Protein AF-A0A9D0ZIH5-F1 (afdb_monomer)

Nearest PDB structures (foldseek):
  5kue-assembly1_A  TM=5.242E-01  e=1.583E+00  Homo sapiens
  4xtb-assembly1_A  TM=5.242E-01  e=2.768E+00  Homo sapiens
  8rt5-assembly1_B  TM=3.835E-01  e=2.927E+00  Escherichia coli
  5xax-assembly1_B  TM=2.438E-01  e=2.093E+00  Mus musculus
  6xd4-assembly1_A  TM=1.448E-01  e=5.414E+00  Elizabethkingia anophelis

Sequence (238 aa):
MVKHKTQGKAVIALMLAIVMMLGACITAFATITDEEPAAIPGYITDSTEKALWMDACPVSGTSEIDAVKWFPDSDGVYYMLLPASADLSGITVYHTFQDARIGQTPIISGNAYDIFEDGGDYTLDADGESYRLKVLQSSKIGSMFITTESGTMDNIHADKENKEAGSLLLIDTDGTVSYDGEMDHIKGRGNTTWNLAKKPYNIKLSKKAELMGMAKSKKMDPSCQRAGAFYAQKPLDL

Secondary structure (DSSP, 8-state):
--PPP---SHHHHHHHHHHTTS-----------SPPPPPPPHHHHT--S--EEEE--SSTTS-S--EEEPEE-TTSEEEEEE-TT--GGGEEEEE--SSEEETTEE--TTEEESTTTT-EEEEEEETTEEEEEEEEE-SS--EEEEEETTSSSHHHHH-TT-EEEEEEEEE-TTS-EEEEEEEEEEEE--SGGGGSSS--EEEEEEEEEEETTEEEEEEE-TT--TT----SS-----

Solvent-accessible surface area (backbone atoms only — not comparable to full-atom values): 14077 Å² total; per-residue (Å²): 143,84,83,88,80,86,90,70,70,69,68,60,59,56,59,58,56,62,68,65,71,74,75,80,70,88,67,86,69,82,70,69,64,95,65,80,61,47,84,74,51,65,76,59,75,70,45,89,63,80,48,49,31,33,48,38,55,75,59,91,88,62,57,89,82,39,57,45,62,54,38,80,46,97,88,63,39,30,35,36,80,33,33,46,40,34,55,35,67,54,29,34,31,38,57,58,58,92,44,37,24,48,86,90,45,75,59,54,63,22,36,45,37,44,93,43,50,84,49,44,82,47,52,41,40,37,77,91,43,78,43,42,32,35,40,43,67,38,84,68,23,32,35,48,49,76,47,42,76,82,74,60,59,63,68,39,68,75,36,46,84,34,71,44,39,32,36,38,40,31,32,38,49,86,47,48,74,53,40,70,44,58,25,64,26,43,25,35,36,74,73,80,52,42,79,40,97,69,63,44,50,38,40,31,42,66,56,72,35,49,54,92,92,40,79,71,39,38,68,47,58,80,90,75,55,95,82,54,59,74,55,72,89,62,82,76,91,126

Organism: NCBI:txid2840914

pLDDT: mean 75.61, std 21.33, range [26.66, 98.38]

Radius of gyration: 24.8 Å; Cα contacts (8 Å, |Δi|>4): 454; chains: 1; bounding box: 53×33×104 Å

Structure (mmCIF, N/CA/C/O backbone):
data_AF-A0A9D0ZIH5-F1
#
_entry.id   AF-A0A9D0ZIH5-F1
#
loop_
_atom_site.group_PDB
_atom_site.id
_atom_site.type_symbol
_atom_site.label_atom_id
_atom_site.label_alt_id
_atom_site.label_comp_id
_atom_site.label_asym_id
_atom_site.label_entity_id
_atom_site.label_seq_id
_atom_site.pdbx_PDB_ins_code
_atom_site.Cartn_x
_atom_site.Cartn_y
_atom_site.Cartn_z
_atom_site.occupancy
_atom_site.B_iso_or_equiv
_atom_site.auth_seq_id
_atom_site.auth_comp_id
_atom_site.auth_asym_id
_atom_site.auth_atom_id
_atom_site.pdbx_PDB_model_num
ATOM 1 N N . MET A 1 1 ? -29.502 3.376 78.052 1.00 42.50 1 MET A N 1
ATOM 2 C CA . MET A 1 1 ? -28.469 2.748 77.196 1.00 42.50 1 MET A CA 1
ATOM 3 C C . MET A 1 1 ? -28.886 1.323 76.840 1.00 42.50 1 MET A C 1
ATOM 5 O O . MET A 1 1 ? -28.662 0.442 77.651 1.00 42.50 1 MET A O 1
ATOM 9 N N . VAL A 1 2 ? -29.473 1.092 75.659 1.00 33.19 2 VAL A N 1
ATOM 10 C CA . VAL A 1 2 ? -29.443 -0.196 74.929 1.00 33.19 2 VAL A CA 1
ATOM 11 C C . VAL A 1 2 ? -29.452 0.133 73.427 1.00 33.19 2 VAL A C 1
ATOM 13 O O . VAL A 1 2 ? -30.002 1.146 73.010 1.00 33.19 2 VAL A O 1
ATOM 16 N N . LYS A 1 3 ? -28.718 -0.684 72.673 1.00 33.81 3 LYS A N 1
ATOM 17 C CA . LYS A 1 3 ? -28.063 -0.467 71.376 1.00 33.81 3 LYS A CA 1
ATOM 18 C C . LYS A 1 3 ? -29.014 -0.439 70.167 1.00 33.81 3 LYS A C 1
ATOM 20 O O . LYS A 1 3 ? -29.861 -1.318 70.039 1.00 33.81 3 LYS A O 1
ATOM 25 N N . HIS A 1 4 ? -28.756 0.456 69.209 1.00 35.91 4 HIS A N 1
ATOM 26 C CA . HIS A 1 4 ? -29.204 0.299 67.819 1.00 35.91 4 HIS A CA 1
ATOM 27 C C . HIS A 1 4 ? -28.339 -0.758 67.112 1.00 35.91 4 HIS A C 1
ATOM 29 O O . HIS A 1 4 ? -27.111 -0.681 67.122 1.00 35.91 4 HIS A O 1
ATOM 35 N N . LYS A 1 5 ? -28.991 -1.770 66.530 1.00 38.09 5 LYS A N 1
ATOM 36 C CA . LYS A 1 5 ? -28.367 -2.882 65.802 1.00 38.09 5 LYS A CA 1
ATOM 37 C C . LYS A 1 5 ? -28.243 -2.525 64.316 1.00 38.09 5 LYS A C 1
ATOM 39 O O . LYS A 1 5 ? -29.209 -2.134 63.673 1.00 38.09 5 LYS A O 1
ATOM 44 N N . THR A 1 6 ? -27.024 -2.674 63.815 1.00 37.12 6 THR A N 1
ATOM 45 C CA . THR A 1 6 ? -26.496 -2.384 62.478 1.00 37.12 6 THR A CA 1
ATOM 46 C C . THR A 1 6 ? -27.317 -2.984 61.322 1.00 37.12 6 THR A C 1
ATOM 48 O O . THR A 1 6 ? -27.311 -4.194 61.107 1.00 37.12 6 THR A O 1
ATOM 51 N N . GLN A 1 7 ? -27.959 -2.115 60.536 1.00 41.97 7 GLN A N 1
ATOM 52 C CA . GLN A 1 7 ? -28.570 -2.367 59.221 1.00 41.97 7 GLN A CA 1
ATOM 53 C C . GLN A 1 7 ? -27.537 -2.052 58.119 1.00 41.97 7 GLN A C 1
ATOM 55 O O . GLN A 1 7 ? -27.537 -0.962 57.563 1.00 41.97 7 GLN A O 1
ATOM 60 N N . GLY A 1 8 ? -26.587 -2.958 57.855 1.00 41.34 8 GLY A N 1
ATOM 61 C CA . GLY A 1 8 ? -25.514 -2.694 56.872 1.00 41.34 8 GLY A CA 1
ATOM 62 C C . GLY A 1 8 ? -25.037 -3.887 56.043 1.00 41.34 8 GLY A C 1
ATOM 63 O O . GLY A 1 8 ? -24.274 -3.706 55.105 1.00 41.34 8 GLY A O 1
ATOM 64 N N . LYS A 1 9 ? -25.476 -5.115 56.351 1.00 39.50 9 LYS A N 1
ATOM 65 C CA . LYS A 1 9 ? -24.967 -6.326 55.676 1.00 39.50 9 LYS A CA 1
ATOM 66 C C . LYS A 1 9 ? -25.868 -6.849 54.550 1.00 39.50 9 LYS A C 1
ATOM 68 O O . LYS A 1 9 ? -25.372 -7.520 53.657 1.00 39.50 9 LYS A O 1
ATOM 73 N N . ALA A 1 10 ? -27.162 -6.519 54.555 1.00 39.53 10 ALA A N 1
ATOM 74 C CA . ALA A 1 10 ? -28.118 -7.045 53.573 1.00 39.53 10 ALA A CA 1
ATOM 75 C C . ALA A 1 10 ? -28.096 -6.293 52.226 1.00 39.53 10 ALA A C 1
ATOM 77 O O . ALA A 1 10 ? -28.304 -6.899 51.182 1.00 39.53 10 ALA A O 1
ATOM 78 N N . VAL A 1 11 ? -27.785 -4.991 52.232 1.00 41.22 11 VAL A N 1
ATOM 79 C CA . VAL A 1 11 ? -27.773 -4.151 51.016 1.00 41.22 11 VAL A CA 1
ATOM 80 C C . VAL A 1 11 ? -26.575 -4.470 50.111 1.00 41.22 11 VAL A C 1
ATOM 82 O O . VAL A 1 11 ? -26.692 -4.457 48.890 1.00 41.22 11 VAL A O 1
ATOM 85 N N . ILE A 1 12 ? -25.436 -4.839 50.704 1.00 44.34 12 ILE A N 1
ATOM 86 C CA . ILE A 1 12 ? -24.204 -5.166 49.970 1.00 44.34 12 ILE A CA 1
ATOM 87 C C . ILE A 1 12 ? -24.337 -6.512 49.234 1.00 44.34 12 ILE A C 1
ATOM 89 O O . ILE A 1 12 ? -23.855 -6.651 48.114 1.00 44.34 12 ILE A O 1
ATOM 93 N N . ALA A 1 13 ? -25.053 -7.482 49.815 1.00 39.75 13 ALA A N 1
ATOM 94 C CA . ALA A 1 13 ? -25.273 -8.785 49.185 1.00 39.75 13 ALA A CA 1
ATOM 95 C C . ALA A 1 13 ? -26.207 -8.713 47.959 1.00 39.75 13 ALA A C 1
ATOM 97 O O . ALA A 1 13 ? -26.032 -9.478 47.015 1.00 39.75 13 ALA A O 1
ATOM 98 N N . LEU A 1 14 ? -27.165 -7.777 47.943 1.00 41.25 14 LEU A N 1
ATOM 99 C CA . LEU A 1 14 ? -28.098 -7.613 46.822 1.00 41.25 14 LEU A CA 1
ATOM 100 C C . LEU A 1 14 ? -27.456 -6.878 45.629 1.00 41.25 14 LEU A C 1
ATOM 102 O O . LEU A 1 14 ? -27.727 -7.221 44.482 1.00 41.25 14 LEU A O 1
ATOM 106 N N . MET A 1 15 ? -26.546 -5.932 45.893 1.00 44.97 15 MET A N 1
ATOM 107 C CA . MET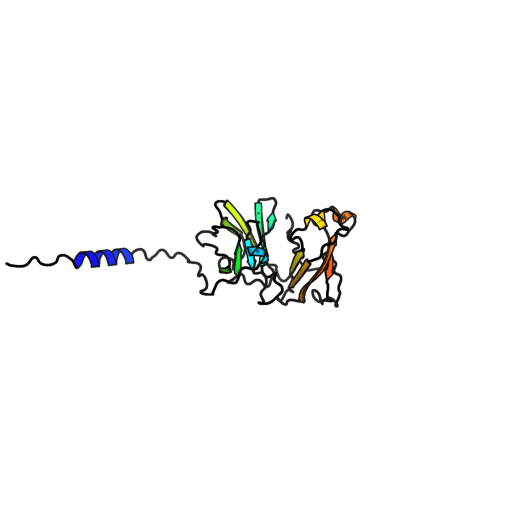 A 1 15 ? -25.755 -5.255 44.853 1.00 44.97 15 MET A CA 1
ATOM 108 C C . MET A 1 15 ? -24.788 -6.213 44.140 1.00 44.97 15 MET A C 1
ATOM 110 O O . MET A 1 15 ? -24.582 -6.083 42.937 1.00 44.97 15 MET A O 1
ATOM 114 N N . LEU A 1 16 ? -24.242 -7.215 44.844 1.00 40.56 16 LEU A N 1
ATOM 115 C CA . LEU A 1 16 ? -23.329 -8.191 44.236 1.00 40.56 16 LEU A CA 1
ATOM 116 C C . LEU A 1 16 ? -24.035 -9.160 43.269 1.00 40.56 16 LEU A C 1
ATOM 118 O O . LEU A 1 16 ? -23.416 -9.634 42.322 1.00 40.56 16 LEU A O 1
ATOM 122 N N . ALA A 1 17 ? -25.324 -9.445 43.479 1.00 41.72 17 ALA A N 1
ATOM 123 C CA . ALA A 1 17 ? -26.081 -10.381 42.644 1.00 41.72 17 ALA A CA 1
ATOM 124 C C . ALA A 1 17 ? -26.547 -9.768 41.309 1.00 41.72 17 ALA A C 1
ATOM 126 O O . ALA A 1 17 ? -26.655 -10.479 40.314 1.00 41.72 17 ALA A O 1
ATOM 127 N N . ILE A 1 18 ? -26.777 -8.450 41.262 1.00 44.59 18 ILE A N 1
ATOM 128 C CA . ILE A 1 18 ? -27.219 -7.753 40.040 1.00 44.59 18 ILE A CA 1
ATOM 129 C C . ILE A 1 18 ? -26.057 -7.577 39.047 1.00 44.59 18 ILE A C 1
ATOM 131 O O . ILE A 1 18 ? -26.269 -7.635 37.839 1.00 44.59 18 ILE A O 1
ATOM 135 N N . VAL A 1 19 ? -24.815 -7.473 39.534 1.00 44.09 19 VAL A N 1
ATOM 136 C CA . VAL A 1 19 ? -23.617 -7.391 38.677 1.00 44.09 19 VAL A CA 1
ATOM 137 C C . VAL A 1 19 ? -23.310 -8.728 37.981 1.00 44.09 19 VAL A C 1
ATOM 139 O O . VAL A 1 19 ? -22.746 -8.732 36.893 1.00 44.09 19 VAL A O 1
ATOM 142 N N . MET A 1 20 ? -23.743 -9.866 38.537 1.00 42.25 20 MET A N 1
ATOM 143 C CA . MET A 1 20 ? -23.466 -11.188 37.952 1.00 42.25 20 MET A CA 1
ATOM 144 C C . MET A 1 20 ? -24.457 -11.630 36.858 1.00 42.25 20 MET A C 1
ATOM 146 O O . MET A 1 20 ? -24.181 -12.603 36.164 1.00 42.25 20 MET A O 1
ATOM 150 N N . MET A 1 21 ? -25.587 -10.936 36.657 1.00 43.06 21 MET A N 1
ATOM 151 C CA . MET A 1 21 ? -26.581 -11.303 35.625 1.00 43.06 21 MET A CA 1
ATOM 152 C C . MET A 1 21 ? -26.432 -10.562 34.286 1.00 43.06 21 MET A C 1
ATOM 154 O O . MET A 1 21 ? -27.123 -10.910 33.333 1.00 43.06 21 MET A O 1
ATOM 158 N N . LEU A 1 22 ? -25.505 -9.605 34.163 1.00 43.88 22 LEU A N 1
ATOM 159 C CA . LEU A 1 22 ? -25.171 -8.956 32.881 1.00 43.88 22 LEU A CA 1
ATOM 160 C C . LEU A 1 22 ? -24.021 -9.649 32.116 1.00 43.88 22 LEU A C 1
ATOM 162 O O . LEU A 1 22 ? -23.487 -9.093 31.165 1.00 43.88 22 LEU A O 1
ATOM 166 N N . GLY A 1 23 ? -23.640 -10.866 32.515 1.00 40.84 23 GLY A N 1
ATOM 167 C CA . GLY A 1 23 ? -22.491 -11.605 31.9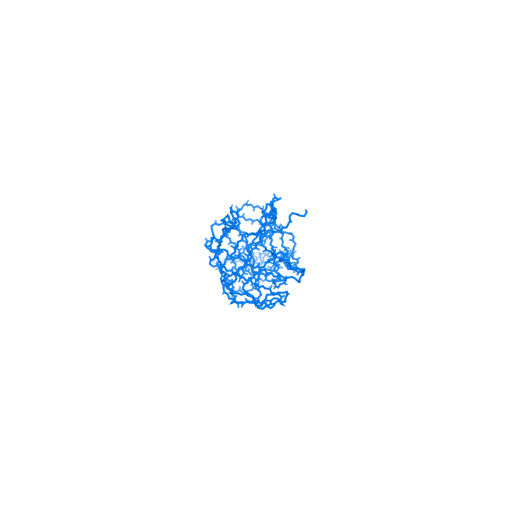75 1.00 40.84 23 GLY A CA 1
ATOM 168 C C . GLY A 1 23 ? -22.791 -12.624 30.869 1.00 40.84 23 GLY A C 1
ATOM 169 O O . GLY A 1 23 ? -22.017 -13.558 30.703 1.00 40.84 23 GLY A O 1
ATOM 170 N N . ALA A 1 24 ? -23.902 -12.504 30.136 1.00 39.94 24 ALA A N 1
ATOM 171 C CA . ALA A 1 24 ? -24.230 -13.426 29.038 1.00 39.94 24 ALA A CA 1
ATOM 172 C C . ALA A 1 24 ? -24.675 -12.688 27.766 1.00 39.94 24 ALA A C 1
ATOM 174 O O . ALA A 1 24 ? -25.682 -13.010 27.145 1.00 39.94 24 ALA A O 1
ATOM 175 N N . CYS A 1 25 ? -23.904 -11.680 27.379 1.00 36.84 25 CYS A N 1
ATOM 176 C CA . CYS A 1 25 ? -23.785 -11.264 25.992 1.00 36.84 25 CYS A CA 1
ATOM 177 C C . CYS A 1 25 ? -22.402 -11.748 25.564 1.00 36.84 25 CYS A C 1
ATOM 179 O O . CYS A 1 25 ? -21.401 -11.173 25.982 1.00 36.84 25 CYS A O 1
ATOM 181 N N . ILE A 1 26 ? -22.336 -12.852 24.817 1.00 43.50 26 ILE A N 1
ATOM 182 C CA . ILE A 1 26 ? -21.092 -13.289 24.176 1.00 43.50 26 ILE A CA 1
ATOM 183 C C . ILE A 1 26 ? -20.825 -12.274 23.062 1.00 43.50 26 ILE A C 1
ATOM 185 O O . ILE A 1 26 ? -21.232 -12.454 21.920 1.00 43.50 26 ILE A O 1
ATOM 189 N N . THR A 1 27 ? -20.223 -11.147 23.423 1.00 37.38 27 THR A N 1
ATOM 190 C CA . THR A 1 27 ? -19.498 -10.305 22.482 1.00 37.38 27 THR A CA 1
ATOM 191 C C . THR A 1 27 ? -18.237 -11.073 22.138 1.00 37.38 27 THR A C 1
ATOM 193 O O . THR A 1 27 ? -17.432 -11.373 23.021 1.00 37.38 27 THR A O 1
ATOM 196 N N . ALA A 1 28 ? -18.091 -11.441 20.868 1.00 35.75 28 ALA A N 1
ATOM 197 C CA . ALA A 1 28 ? -16.795 -11.806 20.329 1.00 35.75 28 ALA A CA 1
ATOM 198 C C . ALA A 1 28 ? -15.887 -10.583 20.517 1.00 35.75 28 ALA A C 1
ATOM 200 O O . ALA A 1 28 ? -15.989 -9.602 19.786 1.00 35.75 28 ALA A O 1
ATOM 201 N N . PHE A 1 29 ? -15.097 -10.586 21.587 1.00 38.03 29 PHE A N 1
ATOM 202 C CA . PHE A 1 29 ? -14.007 -9.642 21.746 1.00 38.03 29 PHE A CA 1
ATOM 203 C C . PHE A 1 29 ? -12.875 -10.180 20.880 1.00 38.03 29 PHE A C 1
ATOM 205 O O . PHE A 1 29 ? -12.386 -11.275 21.147 1.00 38.03 29 PHE A O 1
ATOM 212 N N . ALA A 1 30 ? -12.503 -9.436 19.837 1.00 40.78 30 ALA A N 1
ATOM 213 C CA . ALA A 1 30 ? -11.221 -9.639 19.180 1.00 40.78 30 ALA A CA 1
ATOM 214 C C . ALA A 1 30 ? -10.139 -9.551 20.263 1.00 40.78 30 ALA A C 1
ATOM 216 O O . ALA A 1 30 ? -10.103 -8.587 21.039 1.00 40.78 30 ALA A O 1
ATOM 217 N N . THR A 1 31 ? -9.333 -10.598 20.395 1.00 39.81 31 THR A N 1
ATOM 218 C CA . THR A 1 31 ? -8.245 -10.626 21.365 1.00 39.81 31 THR A CA 1
ATOM 219 C C . THR A 1 31 ? -7.098 -9.818 20.790 1.00 39.81 31 THR A C 1
ATOM 221 O O . THR A 1 31 ? -6.423 -10.278 19.878 1.00 39.81 31 THR A O 1
ATOM 224 N N . ILE A 1 32 ? -6.869 -8.614 21.321 1.00 51.72 32 ILE A N 1
ATOM 225 C CA . ILE A 1 32 ? -5.571 -7.956 21.152 1.00 51.72 32 ILE A CA 1
ATOM 226 C C . ILE A 1 32 ? -4.561 -8.909 21.792 1.00 51.72 32 ILE A C 1
ATOM 228 O O . ILE A 1 32 ? -4.676 -9.220 22.979 1.00 51.72 32 ILE A O 1
ATOM 232 N N . THR A 1 33 ? -3.640 -9.448 21.002 1.00 53.28 33 THR A N 1
ATOM 233 C CA . THR A 1 33 ? -2.537 -10.256 21.518 1.00 53.28 33 THR A CA 1
ATOM 234 C C . THR A 1 33 ? -1.728 -9.388 22.484 1.00 53.28 33 THR A C 1
ATOM 236 O O . THR A 1 33 ? -1.432 -8.243 22.159 1.00 53.28 33 THR A O 1
ATOM 239 N N . ASP A 1 34 ? -1.390 -9.898 23.676 1.00 51.28 34 ASP A N 1
ATOM 240 C CA . ASP A 1 34 ? -0.646 -9.190 24.746 1.00 51.28 34 ASP A CA 1
ATOM 241 C C . ASP A 1 34 ? 0.824 -8.847 24.364 1.00 51.28 34 ASP A C 1
ATOM 243 O O . ASP A 1 34 ? 1.712 -8.782 25.217 1.00 51.28 34 ASP A O 1
ATOM 247 N N . GLU A 1 35 ? 1.114 -8.659 23.078 1.00 60.91 35 GLU A N 1
ATOM 248 C CA . GLU A 1 35 ? 2.417 -8.239 22.576 1.00 60.91 35 GLU A CA 1
ATOM 249 C C . GLU A 1 35 ? 2.563 -6.713 22.674 1.00 60.91 35 GLU A C 1
ATOM 251 O O . GLU A 1 35 ? 1.614 -5.955 22.461 1.00 60.91 35 GLU A O 1
ATOM 256 N N . GLU A 1 36 ? 3.761 -6.254 23.049 1.00 71.25 36 GLU A N 1
ATOM 257 C CA . GLU A 1 36 ? 4.085 -4.827 23.083 1.00 71.25 36 GLU A CA 1
ATOM 258 C C . GLU A 1 36 ? 3.900 -4.227 21.676 1.00 71.25 36 GLU A C 1
ATOM 260 O O . GLU A 1 36 ? 4.350 -4.848 20.709 1.00 71.25 36 GLU A O 1
ATOM 265 N N . PRO A 1 37 ? 3.268 -3.042 21.536 1.00 79.56 37 PRO A N 1
ATOM 266 C CA . PRO A 1 37 ? 3.048 -2.439 20.229 1.00 79.56 37 PRO A CA 1
ATOM 267 C C . PRO A 1 37 ? 4.364 -2.299 19.467 1.00 79.56 37 PRO A C 1
ATOM 269 O O . PRO A 1 37 ? 5.358 -1.801 20.005 1.00 79.56 37 PRO A O 1
ATOM 272 N N . ALA A 1 38 ? 4.361 -2.696 18.198 1.00 81.62 38 ALA A N 1
ATOM 273 C CA . ALA A 1 38 ? 5.506 -2.517 17.329 1.00 81.62 38 ALA A CA 1
ATOM 274 C C . ALA A 1 38 ? 5.852 -1.026 17.212 1.00 81.62 38 ALA A C 1
ATOM 276 O O . ALA A 1 38 ? 4.974 -0.159 17.141 1.00 81.62 38 ALA A O 1
ATOM 277 N N . ALA A 1 39 ? 7.150 -0.723 17.146 1.00 83.81 39 ALA A N 1
ATOM 278 C CA . ALA A 1 39 ? 7.605 0.633 16.879 1.00 83.81 39 ALA A CA 1
ATOM 279 C C . ALA A 1 39 ? 7.009 1.127 15.553 1.00 83.81 39 ALA A C 1
ATOM 281 O O . ALA A 1 39 ? 7.067 0.432 14.539 1.00 83.81 39 ALA A O 1
ATOM 282 N N . ILE A 1 40 ? 6.430 2.329 15.562 1.00 84.38 40 ILE A N 1
ATOM 283 C CA . ILE A 1 40 ? 5.857 2.921 14.353 1.00 84.38 40 ILE A CA 1
ATOM 284 C C . ILE A 1 40 ? 7.013 3.349 13.436 1.00 84.38 40 ILE A C 1
ATOM 286 O O . ILE A 1 40 ? 7.873 4.117 13.880 1.00 84.38 40 ILE A O 1
ATOM 290 N N . PRO A 1 41 ? 7.048 2.894 12.173 1.00 81.88 41 PRO A N 1
ATOM 291 C CA . PRO A 1 41 ? 8.094 3.286 11.239 1.00 81.88 41 PRO A CA 1
ATOM 292 C C . PRO A 1 41 ? 8.170 4.806 11.007 1.00 81.88 41 PRO A C 1
ATOM 294 O O . PRO A 1 41 ? 7.144 5.485 10.921 1.00 81.88 41 PRO A O 1
ATOM 297 N N . GLY A 1 42 ? 9.386 5.341 10.842 1.00 78.38 42 GLY A N 1
ATOM 298 C CA . GLY A 1 42 ? 9.637 6.790 10.758 1.00 78.38 42 GLY A CA 1
ATOM 299 C C . GLY A 1 42 ? 8.880 7.506 9.631 1.00 78.38 42 GLY A C 1
ATOM 300 O O . GLY A 1 42 ? 8.295 8.563 9.837 1.00 78.38 42 GLY A O 1
ATOM 301 N N . TYR A 1 43 ? 8.780 6.895 8.448 1.00 76.44 43 TYR A N 1
ATOM 302 C CA . TYR A 1 43 ? 8.017 7.465 7.324 1.00 76.44 43 TYR A CA 1
ATOM 303 C C . TYR A 1 43 ? 6.502 7.513 7.574 1.00 76.44 43 TYR A C 1
ATOM 305 O O . TYR A 1 43 ? 5.798 8.257 6.892 1.00 76.44 43 TYR A O 1
ATOM 313 N N . ILE A 1 44 ? 5.985 6.739 8.534 1.00 83.94 44 ILE A N 1
ATOM 314 C CA . ILE A 1 44 ? 4.588 6.829 8.973 1.00 83.94 44 ILE A CA 1
ATOM 315 C C . ILE A 1 44 ? 4.447 7.951 9.998 1.00 83.94 44 ILE A C 1
ATOM 317 O O . ILE A 1 44 ? 3.521 8.752 9.887 1.00 83.94 44 ILE A O 1
ATOM 321 N N . THR A 1 45 ? 5.370 8.061 10.960 1.00 84.75 45 THR A N 1
ATOM 322 C CA . THR A 1 45 ? 5.340 9.154 11.948 1.00 84.75 45 THR A CA 1
ATOM 323 C C . THR A 1 45 ? 5.540 10.529 11.315 1.00 84.75 45 THR A C 1
ATOM 325 O O . THR A 1 45 ? 4.947 11.502 11.774 1.00 84.75 45 THR A O 1
ATOM 328 N N . ASP A 1 46 ? 6.331 10.602 10.246 1.00 82.38 46 ASP A N 1
ATOM 329 C CA . ASP A 1 46 ? 6.634 11.841 9.525 1.00 82.38 46 ASP A CA 1
ATOM 330 C C . ASP A 1 46 ? 5.576 12.178 8.456 1.00 82.38 46 ASP A C 1
ATOM 332 O O . ASP A 1 46 ? 5.596 13.264 7.868 1.00 82.38 46 ASP A O 1
ATOM 336 N N . SER A 1 47 ? 4.628 11.268 8.201 1.00 82.06 47 SER A N 1
ATOM 337 C CA . SER A 1 47 ? 3.549 11.483 7.239 1.00 82.06 47 SER A CA 1
ATOM 338 C C . SER A 1 47 ? 2.579 12.554 7.733 1.00 82.06 47 SER A C 1
ATOM 340 O O . SER A 1 47 ? 1.977 12.447 8.801 1.00 82.06 47 SER A O 1
ATOM 342 N N . THR A 1 48 ? 2.337 13.562 6.897 1.00 84.88 48 THR A N 1
ATOM 343 C CA . THR A 1 48 ? 1.290 14.570 7.132 1.00 84.88 48 THR A CA 1
ATOM 344 C C . THR A 1 48 ? -0.081 14.132 6.615 1.00 84.88 48 THR A C 1
ATOM 346 O O . THR A 1 48 ? -1.090 14.775 6.906 1.00 84.88 48 THR A O 1
ATOM 349 N N . GLU A 1 49 ? -0.137 13.034 5.858 1.00 87.75 49 GLU A N 1
ATOM 350 C CA . GLU A 1 49 ? -1.375 12.478 5.329 1.00 87.75 49 GLU A CA 1
ATOM 351 C C . GLU A 1 49 ? -2.071 11.586 6.356 1.00 87.75 49 GLU A C 1
ATOM 353 O O . GLU A 1 49 ? -1.425 10.812 7.069 1.00 87.75 49 GLU A O 1
ATOM 358 N N . LYS A 1 50 ? -3.405 11.669 6.376 1.00 93.00 50 LYS A N 1
ATOM 359 C CA . LYS A 1 50 ? -4.300 10.766 7.101 1.00 93.00 50 LYS A CA 1
ATOM 360 C C . LYS A 1 50 ? -4.486 9.475 6.314 1.00 93.00 50 LYS A C 1
ATOM 362 O O . LYS A 1 50 ? -5.168 9.461 5.292 1.00 93.00 50 LYS A O 1
ATOM 367 N N . ALA A 1 51 ? -3.845 8.406 6.771 1.00 94.81 51 ALA A N 1
ATOM 368 C CA . ALA A 1 51 ? -3.855 7.133 6.067 1.00 94.81 51 ALA A CA 1
ATOM 369 C C . ALA A 1 51 ? -3.718 5.931 7.009 1.00 94.81 51 ALA A C 1
ATOM 371 O O . ALA A 1 51 ? -3.439 6.081 8.201 1.00 94.81 51 ALA A O 1
ATOM 372 N N . LEU A 1 52 ? -3.945 4.747 6.437 1.00 95.94 52 LEU A N 1
ATOM 373 C CA . LEU A 1 52 ? -3.772 3.439 7.058 1.00 95.94 52 LEU A CA 1
ATOM 374 C C . LEU A 1 52 ? -2.636 2.690 6.350 1.00 95.94 52 LEU A C 1
ATOM 376 O O . LEU A 1 52 ? -2.525 2.735 5.120 1.00 95.94 52 LEU A O 1
ATOM 380 N N . TRP A 1 53 ? -1.837 1.971 7.129 1.00 93.75 53 TRP A N 1
ATOM 381 C CA . TRP A 1 53 ? -0.832 1.029 6.666 1.00 93.75 53 TRP A CA 1
ATOM 382 C C . TRP A 1 53 ? -0.990 -0.302 7.396 1.00 93.75 53 TRP A C 1
ATOM 384 O O . TRP A 1 53 ? -1.480 -0.351 8.524 1.00 93.75 53 TRP A O 1
ATOM 394 N N . MET A 1 54 ? -0.535 -1.375 6.768 1.00 93.00 54 MET A N 1
ATOM 395 C CA . MET A 1 54 ? -0.459 -2.698 7.378 1.00 93.00 54 MET A CA 1
ATOM 396 C C . MET A 1 54 ? 0.887 -3.318 7.062 1.00 93.00 54 MET A C 1
ATOM 398 O O . MET A 1 54 ? 1.407 -3.125 5.960 1.00 93.00 54 MET A O 1
ATOM 402 N N . ASP A 1 55 ? 1.422 -4.055 8.024 1.00 88.69 55 ASP A N 1
ATOM 403 C CA . ASP A 1 55 ? 2.662 -4.792 7.857 1.00 88.69 55 ASP A CA 1
ATOM 404 C C . ASP A 1 55 ? 2.547 -5.790 6.697 1.00 88.69 55 ASP A C 1
ATOM 406 O O . ASP A 1 55 ? 1.607 -6.579 6.583 1.00 88.69 55 ASP A O 1
ATOM 410 N N . ALA A 1 56 ? 3.493 -5.685 5.779 1.00 78.50 56 ALA A N 1
ATOM 411 C CA . ALA A 1 56 ? 3.598 -6.498 4.586 1.00 78.50 56 ALA A CA 1
ATOM 412 C C . ALA A 1 56 ? 4.836 -7.396 4.623 1.00 78.50 56 ALA A C 1
ATOM 414 O O . ALA A 1 56 ? 4.967 -8.266 3.755 1.00 78.50 56 ALA A O 1
ATOM 415 N N . CYS A 1 57 ? 5.743 -7.208 5.584 1.00 72.19 57 CYS A N 1
ATOM 416 C CA . CYS A 1 57 ? 6.974 -7.969 5.645 1.00 72.19 57 CYS A CA 1
ATOM 417 C C . CYS A 1 57 ? 6.885 -9.073 6.710 1.00 72.19 57 CYS A C 1
ATOM 419 O O . CYS A 1 57 ? 6.766 -8.791 7.894 1.00 72.19 57 CYS A O 1
ATOM 421 N N . PRO A 1 58 ? 7.020 -10.356 6.334 1.00 57.66 58 PRO A N 1
ATOM 422 C CA . PRO A 1 58 ? 7.042 -11.450 7.306 1.00 57.66 58 PRO A CA 1
ATOM 423 C C . PRO A 1 58 ? 8.357 -11.529 8.105 1.00 57.66 58 PRO A C 1
ATOM 425 O O . PRO A 1 58 ? 8.486 -12.384 8.981 1.00 57.66 58 PRO A O 1
ATOM 428 N N . VAL A 1 59 ? 9.376 -10.724 7.766 1.00 58.47 59 VAL A N 1
ATOM 429 C CA . VAL A 1 59 ? 10.721 -10.821 8.349 1.00 58.47 59 VAL A CA 1
ATOM 430 C C . VAL A 1 59 ? 11.104 -9.512 9.027 1.00 58.47 59 VAL A C 1
ATOM 432 O O . VAL A 1 59 ? 11.332 -8.502 8.374 1.00 58.47 59 VAL A O 1
ATOM 435 N N . SER A 1 60 ? 11.278 -9.558 10.346 1.00 57.53 60 SER A N 1
ATOM 436 C CA . SER A 1 60 ? 11.836 -8.449 11.122 1.00 57.53 60 SER A CA 1
ATOM 437 C C . SER A 1 60 ? 13.266 -8.106 10.671 1.00 57.53 60 SER A C 1
ATOM 439 O O . SER A 1 60 ? 14.116 -9.001 10.607 1.00 57.53 60 SER A O 1
ATOM 441 N N . GLY A 1 61 ? 13.568 -6.821 10.458 1.00 53.47 61 GLY A N 1
ATOM 442 C CA . GLY A 1 61 ? 14.933 -6.334 10.199 1.00 53.47 61 GLY A CA 1
ATOM 443 C C . GLY A 1 61 ? 15.315 -6.170 8.724 1.00 53.47 61 GLY A C 1
ATOM 444 O O . GLY A 1 61 ? 16.506 -6.065 8.422 1.00 53.47 61 GLY A O 1
ATOM 445 N N . THR A 1 62 ? 14.333 -6.158 7.822 1.00 55.75 62 THR A N 1
ATOM 446 C CA . THR A 1 62 ? 14.473 -5.704 6.429 1.00 55.75 62 THR A CA 1
ATOM 447 C C . THR A 1 62 ? 14.522 -4.175 6.335 1.00 55.75 62 THR A C 1
ATOM 449 O O . THR A 1 62 ? 14.361 -3.484 7.339 1.00 55.75 62 THR A O 1
ATOM 452 N N . SER A 1 63 ? 14.798 -3.624 5.146 1.00 53.06 63 SER A N 1
ATOM 453 C CA . SER A 1 63 ? 14.682 -2.196 4.832 1.00 53.06 63 SER A CA 1
ATOM 454 C C . SER A 1 63 ? 13.400 -1.653 5.416 1.00 53.06 63 SER A C 1
ATOM 456 O O . SER A 1 63 ? 12.374 -2.301 5.272 1.00 53.06 63 SER A O 1
ATOM 458 N N . GLU A 1 64 ? 13.464 -0.424 5.923 1.00 59.72 64 GLU A N 1
ATOM 459 C CA . GLU A 1 64 ? 12.396 0.325 6.594 1.00 59.72 64 GLU A CA 1
ATOM 460 C C . GLU A 1 64 ? 11.004 0.258 5.918 1.00 59.72 64 GLU A C 1
ATOM 462 O O . GLU A 1 64 ? 10.013 0.603 6.540 1.00 59.72 64 GLU A O 1
ATOM 467 N N . ILE A 1 65 ? 10.861 -0.203 4.673 1.00 60.94 65 ILE A N 1
ATOM 468 C CA . ILE A 1 65 ? 9.568 -0.465 4.024 1.00 60.94 65 ILE A CA 1
ATOM 469 C C . ILE A 1 65 ? 8.950 -1.778 4.537 1.00 60.94 65 ILE A C 1
ATOM 471 O O . ILE A 1 65 ? 8.851 -2.761 3.805 1.00 60.94 65 ILE A O 1
ATOM 475 N N . ASP A 1 66 ? 8.492 -1.774 5.783 1.00 72.19 66 ASP A N 1
ATOM 476 C CA . ASP A 1 66 ? 7.817 -2.934 6.374 1.00 72.19 66 ASP A CA 1
ATOM 477 C C . ASP A 1 66 ? 6.293 -2.874 6.170 1.00 72.19 66 ASP A C 1
ATOM 479 O O . ASP A 1 66 ? 5.643 -3.904 6.038 1.00 72.19 66 ASP A O 1
ATOM 483 N N . ALA A 1 67 ? 5.708 -1.676 6.033 1.00 82.75 67 ALA A N 1
ATOM 484 C CA . ALA A 1 67 ? 4.259 -1.501 5.961 1.00 82.75 67 ALA A CA 1
ATOM 485 C C . ALA A 1 67 ? 3.772 -0.902 4.631 1.00 82.75 67 ALA A C 1
ATOM 487 O O . ALA A 1 67 ? 4.310 0.071 4.096 1.00 82.75 67 ALA A O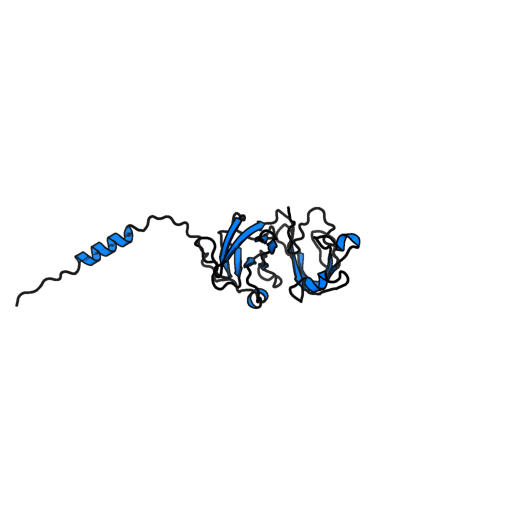 1
ATOM 488 N N . VAL A 1 68 ? 2.677 -1.454 4.110 1.00 83.62 68 VAL A N 1
ATOM 489 C CA . VAL A 1 68 ? 2.023 -1.012 2.875 1.00 83.62 68 VAL A CA 1
ATOM 490 C C . VAL A 1 68 ? 0.901 -0.051 3.200 1.00 83.62 68 VAL A C 1
ATOM 492 O O . VAL A 1 68 ? 0.006 -0.376 3.971 1.00 83.62 68 VAL A O 1
ATOM 495 N N . LYS A 1 69 ? 0.929 1.119 2.565 1.00 89.94 69 LYS A N 1
ATOM 496 C CA . LYS A 1 69 ? -0.143 2.113 2.631 1.00 89.94 69 LYS A CA 1
ATOM 497 C C . LYS A 1 69 ? -1.362 1.662 1.826 1.00 89.94 69 LYS A C 1
ATOM 499 O O . LYS A 1 69 ? -1.202 1.112 0.734 1.00 89.94 69 LYS A O 1
ATOM 504 N N . TRP A 1 70 ? -2.564 1.979 2.304 1.00 93.25 70 TRP A N 1
ATOM 505 C CA . TRP A 1 70 ? -3.783 1.813 1.514 1.00 93.25 70 TRP A CA 1
ATOM 506 C C . TRP A 1 70 ? -3.749 2.612 0.200 1.00 93.25 70 TRP A C 1
ATOM 508 O O . TRP A 1 70 ? -3.027 3.602 0.052 1.00 93.25 70 TRP A O 1
ATOM 518 N N . PHE A 1 71 ? -4.554 2.194 -0.768 1.00 86.88 71 PHE A N 1
ATOM 519 C CA . PHE A 1 71 ? -4.679 2.858 -2.058 1.00 86.88 71 PHE A CA 1
ATOM 520 C C . PHE A 1 71 ? -6.130 3.287 -2.320 1.00 86.88 71 PHE A C 1
ATOM 522 O O . PHE A 1 71 ? -6.996 2.413 -2.370 1.00 86.88 71 PHE A O 1
ATOM 529 N N . PRO A 1 72 ? -6.415 4.586 -2.519 1.00 88.81 72 PRO A N 1
ATOM 530 C CA . PRO A 1 72 ? -7.754 5.049 -2.861 1.00 88.81 72 PRO A CA 1
ATOM 531 C C . PRO A 1 72 ? -8.080 4.801 -4.338 1.00 88.81 72 PRO A C 1
ATOM 533 O O . PRO A 1 72 ? -7.320 5.171 -5.232 1.00 88.81 72 PRO A O 1
ATOM 536 N N . ASP A 1 73 ? -9.251 4.234 -4.592 1.00 88.56 73 ASP A N 1
ATOM 537 C CA . ASP A 1 73 ? -9.856 4.107 -5.914 1.00 88.56 73 ASP A CA 1
ATOM 538 C C . ASP A 1 73 ? -10.854 5.249 -6.190 1.00 88.56 73 ASP A C 1
ATOM 540 O O . ASP A 1 73 ? -11.355 5.911 -5.278 1.00 88.56 73 ASP A O 1
ATOM 544 N N . SER A 1 74 ? -11.156 5.472 -7.467 1.00 81.44 74 SER A N 1
ATOM 545 C CA . SER A 1 74 ? -12.094 6.476 -7.969 1.00 81.44 74 SER A CA 1
ATOM 546 C C . SER A 1 74 ? -13.517 6.337 -7.409 1.00 81.44 74 SER A C 1
ATOM 548 O O . SER A 1 74 ? -14.200 7.347 -7.235 1.00 81.44 74 SER A O 1
ATOM 550 N N . ASP A 1 75 ? -13.922 5.120 -7.035 1.00 86.50 75 ASP A N 1
ATOM 551 C CA . ASP A 1 75 ? -15.221 4.811 -6.424 1.00 86.50 75 ASP A CA 1
ATOM 552 C C . ASP A 1 75 ? -15.257 5.004 -4.890 1.00 86.50 75 ASP A C 1
ATOM 554 O O . ASP A 1 75 ? -16.237 4.641 -4.226 1.00 86.50 75 ASP A O 1
ATOM 558 N N . GLY A 1 76 ? -14.190 5.554 -4.297 1.00 89.31 76 GLY A N 1
ATOM 559 C CA . GLY A 1 76 ? -14.092 5.807 -2.854 1.00 89.31 76 GLY A CA 1
ATOM 560 C C . GLY A 1 76 ? -13.832 4.553 -2.011 1.00 89.31 76 GLY A C 1
ATOM 561 O O . GLY A 1 76 ? -14.112 4.544 -0.810 1.00 89.31 76 GLY A O 1
ATOM 562 N N . VAL A 1 77 ? -13.330 3.481 -2.631 1.00 94.31 77 VAL A N 1
ATOM 563 C CA . VAL A 1 77 ? -12.851 2.274 -1.942 1.00 94.31 77 VAL A CA 1
ATOM 564 C C . VAL A 1 77 ? -11.345 2.388 -1.724 1.00 94.31 77 VAL A C 1
ATOM 566 O O . VAL A 1 77 ? -10.602 2.726 -2.638 1.00 94.31 77 VAL A O 1
ATOM 569 N N . TYR A 1 78 ? -10.890 2.084 -0.517 1.00 95.94 78 TYR A N 1
ATOM 570 C CA . TYR A 1 78 ? -9.488 2.059 -0.130 1.00 95.94 78 TYR A CA 1
ATOM 571 C C . TYR A 1 78 ? -9.006 0.614 -0.098 1.00 95.94 78 TYR A C 1
ATOM 573 O O . TYR A 1 78 ? -9.511 -0.201 0.667 1.00 95.94 78 TYR A O 1
ATOM 581 N N . TYR A 1 79 ? -8.030 0.279 -0.931 1.00 94.31 79 TYR A N 1
ATOM 582 C CA . TYR A 1 79 ? -7.502 -1.071 -1.065 1.00 94.31 79 TYR A CA 1
ATOM 583 C C . TYR A 1 79 ? -6.223 -1.246 -0.248 1.00 94.31 79 TYR A C 1
ATOM 585 O O . TYR A 1 79 ? -5.267 -0.495 -0.422 1.00 94.31 79 TYR A O 1
ATOM 593 N N . MET A 1 80 ? -6.172 -2.289 0.574 1.00 93.50 80 MET A N 1
ATOM 594 C CA . MET A 1 80 ? -4.933 -2.826 1.136 1.00 93.50 80 MET A CA 1
ATOM 595 C C . MET A 1 80 ? -4.486 -4.000 0.274 1.00 93.50 80 MET A C 1
ATOM 597 O O . MET A 1 80 ? -5.198 -4.995 0.166 1.00 93.50 80 MET A O 1
ATOM 601 N N . LEU A 1 81 ? -3.329 -3.870 -0.373 1.00 89.00 81 LEU A N 1
ATOM 602 C CA . LEU A 1 81 ? -2.808 -4.850 -1.329 1.00 89.00 81 LEU A CA 1
ATOM 603 C C . LEU A 1 81 ? -1.576 -5.521 -0.733 1.00 89.00 81 LEU A C 1
ATOM 605 O O . LEU A 1 81 ? -0.461 -5.012 -0.844 1.00 89.00 81 LEU A O 1
ATOM 609 N N . LEU A 1 82 ? -1.798 -6.650 -0.075 1.00 88.12 82 LEU A N 1
ATOM 610 C CA . LEU A 1 82 ? -0.794 -7.331 0.724 1.00 88.12 82 LEU A CA 1
ATOM 611 C C . LEU A 1 82 ? -0.090 -8.442 -0.068 1.00 88.12 82 LEU A C 1
ATOM 613 O O . LEU A 1 82 ? -0.700 -9.092 -0.928 1.00 88.12 82 LEU A O 1
ATOM 617 N N . PRO A 1 83 ? 1.204 -8.687 0.199 1.00 85.00 83 PRO A N 1
ATOM 618 C CA . PRO A 1 83 ? 1.926 -9.806 -0.389 1.00 85.00 83 PRO A CA 1
ATOM 619 C C . PRO A 1 83 ? 1.379 -11.145 0.108 1.00 85.00 83 PRO A C 1
ATOM 621 O O . PRO A 1 83 ? 0.761 -11.238 1.167 1.00 85.00 83 PRO A O 1
ATOM 624 N N . ALA A 1 84 ? 1.670 -12.209 -0.646 1.00 82.50 84 ALA A N 1
ATOM 625 C CA . ALA A 1 84 ? 1.281 -13.578 -0.293 1.00 82.50 84 ALA A CA 1
ATOM 626 C C . ALA A 1 84 ? 1.845 -14.041 1.063 1.00 82.50 84 ALA A C 1
ATOM 628 O O . ALA A 1 84 ? 1.380 -15.027 1.620 1.00 82.50 84 ALA A O 1
ATOM 629 N N . SER A 1 85 ? 2.865 -13.345 1.559 1.00 80.44 85 SER A N 1
ATOM 630 C CA . SER A 1 85 ? 3.562 -13.643 2.798 1.00 80.44 85 SER A CA 1
ATOM 631 C C . SER A 1 85 ? 3.070 -12.860 4.014 1.00 80.44 85 SER A C 1
ATOM 633 O O . SER A 1 85 ? 3.565 -13.121 5.102 1.00 80.44 85 SER A O 1
ATOM 635 N N . ALA A 1 86 ? 2.164 -11.890 3.853 1.00 86.62 86 ALA A N 1
ATOM 636 C CA . ALA A 1 86 ? 1.621 -11.155 4.995 1.00 86.62 86 ALA A CA 1
ATOM 637 C C . ALA A 1 86 ? 0.837 -12.099 5.924 1.00 86.62 86 ALA A C 1
ATOM 639 O O . ALA A 1 86 ? 0.057 -12.925 5.445 1.00 86.62 86 ALA A O 1
ATOM 640 N N . ASP A 1 87 ? 1.023 -11.967 7.236 1.00 88.00 87 ASP A N 1
ATOM 641 C CA . ASP A 1 87 ? 0.279 -12.749 8.225 1.00 88.00 87 ASP A CA 1
ATOM 642 C C . ASP A 1 87 ? -0.997 -12.010 8.633 1.00 88.00 87 ASP A C 1
ATOM 644 O O . ASP A 1 87 ? -0.981 -11.139 9.497 1.00 88.00 87 ASP A O 1
ATOM 648 N N . LEU A 1 88 ? -2.113 -12.352 7.989 1.00 91.56 88 LEU A N 1
ATOM 649 C CA . LEU A 1 88 ? -3.416 -11.754 8.278 1.00 91.56 88 LEU A CA 1
ATOM 650 C C . LEU A 1 88 ? -4.021 -12.198 9.618 1.00 91.56 88 LEU A C 1
ATOM 652 O O . LEU A 1 88 ? -4.930 -11.530 10.104 1.00 91.56 88 LEU A O 1
ATOM 656 N N . SER A 1 89 ? -3.530 -13.286 10.221 1.00 90.94 89 SER A N 1
ATOM 657 C CA . SER A 1 89 ? -4.032 -13.778 11.513 1.00 90.94 89 SER A CA 1
ATOM 658 C C . SER A 1 89 ? -3.541 -12.949 12.707 1.00 90.94 89 SER A C 1
ATOM 660 O O . SER A 1 89 ? -4.067 -13.074 13.810 1.00 90.94 89 SER A O 1
ATOM 662 N N . GLY A 1 90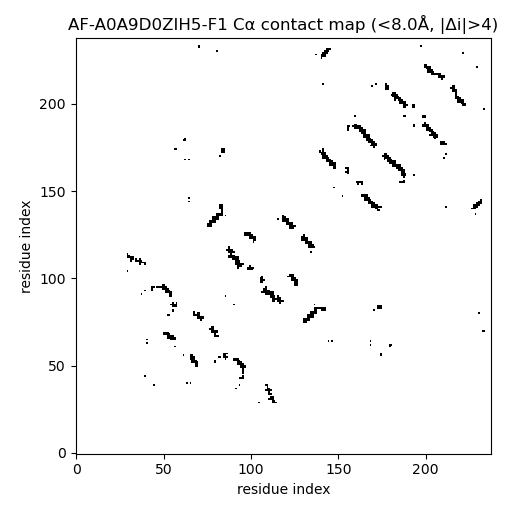 ? -2.565 -12.067 12.480 1.00 90.25 90 GLY A N 1
ATOM 663 C CA . GLY A 1 90 ? -2.000 -11.166 13.479 1.00 90.25 90 GLY A CA 1
ATOM 664 C C . GLY A 1 90 ? -1.308 -9.975 12.826 1.00 90.25 90 GLY A C 1
ATOM 665 O O . GLY A 1 90 ? -0.170 -9.658 13.159 1.00 90.25 90 GLY A O 1
ATOM 666 N N . ILE A 1 91 ? -1.967 -9.327 11.862 1.00 91.94 91 ILE A N 1
ATOM 667 C CA . ILE A 1 91 ? -1.330 -8.271 11.072 1.00 91.94 91 ILE A CA 1
ATOM 668 C C . ILE A 1 91 ? -1.170 -6.993 11.893 1.00 91.94 91 ILE A C 1
ATOM 670 O O . ILE A 1 91 ? -2.134 -6.491 12.478 1.00 91.94 91 ILE A O 1
ATOM 674 N N . THR A 1 92 ? 0.040 -6.433 11.906 1.00 92.69 92 THR A N 1
ATOM 675 C CA . THR A 1 92 ? 0.290 -5.141 12.551 1.00 92.69 92 THR A CA 1
ATOM 676 C C . THR A 1 92 ? -0.283 -4.008 11.710 1.00 92.69 92 THR A C 1
ATOM 678 O O . THR A 1 92 ? -0.035 -3.918 10.505 1.00 92.69 92 THR A O 1
ATOM 681 N N . VAL A 1 93 ? -1.046 -3.119 12.345 1.00 94.62 93 VAL A N 1
ATOM 682 C CA . VAL A 1 93 ? -1.713 -1.993 11.681 1.00 94.62 93 VAL A CA 1
ATOM 683 C C . VAL A 1 93 ? -1.153 -0.670 12.185 1.00 94.62 93 VAL A C 1
ATOM 685 O O . VAL A 1 93 ? -0.937 -0.479 13.380 1.00 94.62 93 VAL A O 1
ATOM 688 N N . TYR A 1 94 ? -0.963 0.282 11.274 1.00 94.69 94 TYR A N 1
ATOM 689 C CA . TYR A 1 94 ? -0.503 1.634 11.581 1.00 94.69 94 TYR A CA 1
ATOM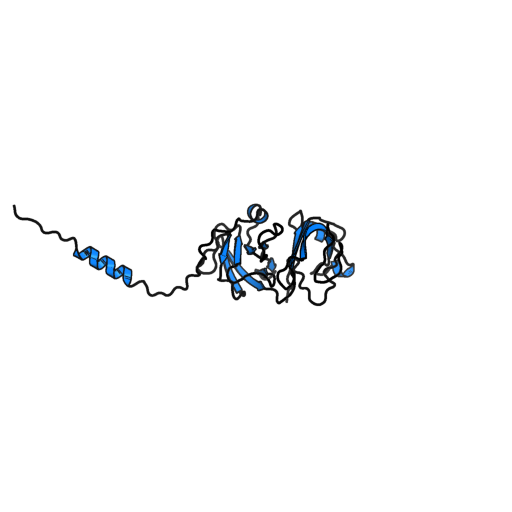 690 C C . TYR A 1 94 ? -1.418 2.676 10.943 1.00 94.69 94 TYR A C 1
ATOM 692 O O . TYR A 1 94 ? -1.953 2.473 9.856 1.00 94.69 94 TYR A O 1
ATOM 700 N N . HIS A 1 95 ? -1.566 3.828 11.586 1.00 95.88 95 HIS A N 1
ATOM 701 C CA . HIS A 1 95 ? -2.265 4.981 11.033 1.00 95.88 95 HIS A CA 1
ATOM 702 C C . HIS A 1 95 ? -1.819 6.307 11.656 1.00 95.88 95 HIS A C 1
ATOM 704 O O . HIS A 1 95 ? -1.185 6.358 12.710 1.00 95.88 95 HIS A O 1
ATOM 710 N N . THR A 1 96 ? -2.235 7.399 11.020 1.00 96.00 96 THR A N 1
ATOM 711 C CA . THR A 1 96 ? -2.027 8.784 11.484 1.00 96.00 96 THR A CA 1
ATOM 712 C C . THR A 1 96 ? -3.328 9.470 11.940 1.00 96.00 96 THR A C 1
ATOM 714 O O . THR A 1 96 ? -3.336 10.659 12.278 1.00 96.00 96 THR A O 1
ATOM 717 N N . PHE A 1 97 ? -4.459 8.751 11.962 1.00 96.31 97 PHE A N 1
ATOM 718 C CA . PHE A 1 97 ? -5.719 9.214 12.573 1.00 96.31 97 PHE A CA 1
ATOM 719 C C . PHE A 1 97 ? -5.582 9.456 14.084 1.00 96.31 97 PHE A C 1
ATOM 721 O O . PHE A 1 97 ? -4.722 8.856 14.726 1.00 96.31 97 PHE A O 1
ATOM 728 N N . GLN A 1 98 ? -6.407 10.347 14.644 1.00 95.44 98 GLN A N 1
ATOM 729 C CA . GLN A 1 98 ? -6.479 10.558 16.098 1.00 95.44 98 GLN A CA 1
ATOM 730 C C . GLN A 1 98 ? -7.329 9.478 16.772 1.00 95.44 98 GLN A C 1
ATOM 732 O O . GLN A 1 98 ? -6.996 9.034 17.867 1.00 95.44 98 GLN A O 1
ATOM 737 N N . ASP A 1 99 ? -8.408 9.064 16.109 1.00 96.19 99 ASP A N 1
ATOM 738 C CA . ASP A 1 99 ? -9.272 7.954 16.503 1.00 96.19 99 ASP A CA 1
ATOM 739 C C . ASP A 1 99 ? -9.576 7.102 15.271 1.00 96.19 99 ASP A C 1
ATOM 741 O O . ASP A 1 99 ? -9.918 7.643 14.219 1.00 96.19 99 ASP A O 1
ATOM 745 N N . ALA A 1 100 ? -9.444 5.785 15.397 1.00 97.69 100 ALA A N 1
ATOM 746 C CA . ALA A 1 100 ? -9.702 4.828 14.330 1.00 97.69 100 ALA A CA 1
ATOM 747 C C . ALA A 1 100 ? -10.334 3.562 14.912 1.00 97.69 100 ALA A C 1
ATOM 749 O O . ALA A 1 100 ? -9.925 3.075 15.966 1.00 97.69 100 ALA A O 1
ATOM 750 N N . ARG A 1 101 ? -11.340 3.011 14.232 1.00 97.81 101 ARG A N 1
ATOM 751 C CA . ARG A 1 101 ? -11.997 1.764 14.635 1.00 97.81 101 ARG A CA 1
ATOM 752 C C . ARG A 1 101 ? -12.556 1.000 13.442 1.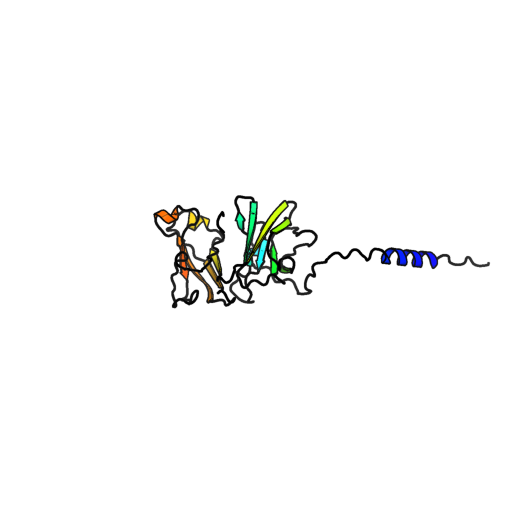00 97.81 101 ARG A C 1
ATOM 754 O O . ARG A 1 101 ? -12.958 1.594 12.446 1.00 97.81 101 ARG A O 1
ATOM 761 N N . ILE A 1 102 ? -12.650 -0.316 13.586 1.00 97.19 102 ILE A N 1
ATOM 762 C CA . ILE A 1 102 ? -13.408 -1.186 12.684 1.00 97.19 102 ILE A CA 1
ATOM 763 C C . ILE A 1 102 ? -14.505 -1.854 13.506 1.00 97.19 102 ILE A C 1
ATOM 765 O O . ILE A 1 102 ? -14.239 -2.640 14.418 1.00 97.19 102 ILE A O 1
ATOM 769 N N . GLY A 1 103 ? -15.758 -1.492 13.225 1.00 95.44 103 GLY A N 1
ATOM 770 C CA . GLY A 1 103 ? -16.892 -1.889 14.056 1.00 95.44 103 GLY A CA 1
ATOM 771 C C . GLY A 1 103 ? -1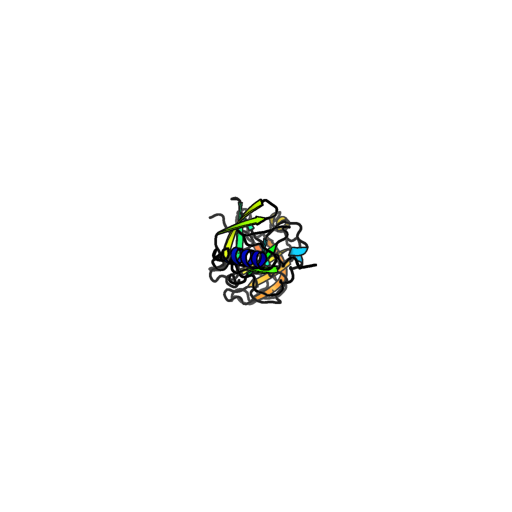6.736 -1.380 15.493 1.00 95.44 103 GLY A C 1
ATOM 772 O O . GLY A 1 103 ? -16.735 -0.175 15.740 1.00 95.44 103 GLY A O 1
ATOM 773 N N . GLN A 1 104 ? -16.622 -2.299 16.454 1.00 92.62 104 GLN A N 1
ATOM 774 C CA . GLN A 1 104 ? -16.411 -1.963 17.870 1.00 92.62 104 GLN A CA 1
ATOM 775 C C . GLN A 1 104 ? -14.937 -1.987 18.291 1.00 92.62 104 GLN A C 1
ATOM 777 O O . GLN A 1 104 ? -14.641 -1.615 19.424 1.00 92.62 104 GLN A O 1
ATOM 782 N N . THR A 1 105 ? -14.031 -2.418 17.412 1.00 96.00 105 THR A N 1
ATOM 783 C CA . THR A 1 105 ? -12.615 -2.620 17.726 1.00 96.00 105 THR A CA 1
ATOM 784 C C . THR A 1 105 ? -11.830 -1.339 17.458 1.00 96.00 105 THR A C 1
ATOM 786 O O . THR A 1 105 ? -11.742 -0.932 16.297 1.00 96.00 105 THR A O 1
ATOM 789 N N . PRO A 1 106 ? -11.240 -0.697 18.483 1.00 97.06 106 PRO A N 1
ATOM 790 C CA . PRO A 1 106 ? -10.309 0.404 18.275 1.00 97.06 106 PRO A CA 1
ATOM 791 C C . PRO A 1 106 ? -9.051 -0.096 17.563 1.00 97.06 106 PRO A C 1
ATOM 793 O O . PRO A 1 106 ? -8.450 -1.094 17.972 1.00 97.06 106 PRO A O 1
ATOM 796 N N . ILE A 1 107 ? -8.650 0.617 16.518 1.00 96.94 107 ILE A N 1
ATOM 797 C CA . ILE A 1 107 ? -7.383 0.403 15.829 1.00 96.94 107 ILE A CA 1
ATOM 798 C C . ILE A 1 107 ? -6.367 1.358 16.452 1.00 96.94 107 ILE A C 1
ATOM 800 O O . ILE A 1 107 ? -6.590 2.563 16.497 1.00 96.94 107 ILE A O 1
ATOM 804 N N . ILE A 1 108 ? -5.287 0.802 16.988 1.00 95.00 108 ILE A N 1
ATOM 805 C CA . ILE A 1 108 ? -4.200 1.509 17.656 1.00 95.00 108 ILE A CA 1
ATOM 806 C C . ILE A 1 108 ? -2.938 1.211 16.856 1.00 95.00 108 ILE A C 1
ATOM 808 O O . ILE A 1 108 ? -2.581 0.048 16.671 1.00 95.00 108 ILE A O 1
ATOM 812 N N . SER A 1 109 ? -2.269 2.259 16.377 1.00 94.19 109 SER A N 1
ATOM 813 C CA . SER A 1 109 ? -1.028 2.121 15.613 1.00 94.19 109 SER A CA 1
ATOM 814 C C . SER A 1 109 ? 0.026 1.300 16.355 1.00 94.19 109 SER A C 1
ATOM 816 O O . SER A 1 109 ? 0.373 1.620 17.491 1.00 94.19 109 SER A O 1
ATOM 818 N N . GLY A 1 110 ? 0.565 0.290 15.674 1.00 91.50 110 GLY A N 1
ATOM 819 C CA . GLY A 1 110 ? 1.575 -0.629 16.198 1.00 91.50 110 GLY A CA 1
ATOM 820 C C . GLY A 1 110 ? 1.006 -1.921 16.787 1.00 91.50 110 GLY A C 1
ATOM 821 O O . GLY A 1 110 ? 1.783 -2.825 17.076 1.00 91.50 110 GLY A O 1
ATOM 822 N N . ASN A 1 111 ? -0.315 -2.054 16.936 1.00 92.44 111 ASN A N 1
ATOM 823 C CA . ASN A 1 111 ? -0.919 -3.295 17.423 1.00 92.44 111 ASN A CA 1
ATOM 824 C C . ASN A 1 111 ? -1.171 -4.297 16.287 1.00 92.44 111 ASN A C 1
ATOM 826 O O . ASN A 1 111 ? -1.494 -3.907 15.160 1.00 92.44 111 ASN A O 1
ATOM 830 N N . ALA A 1 112 ? -1.089 -5.584 16.629 1.00 92.19 112 ALA A N 1
ATOM 831 C CA . ALA A 1 112 ? -1.504 -6.700 15.788 1.00 92.19 112 ALA A CA 1
ATOM 832 C C . ALA A 1 112 ? -3.007 -6.988 15.929 1.00 92.19 112 ALA A C 1
ATOM 834 O O . ALA A 1 112 ? -3.582 -6.846 17.013 1.00 92.19 112 ALA A O 1
ATOM 835 N N . TYR A 1 113 ? -3.639 -7.399 14.827 1.00 93.69 113 TYR A N 1
ATOM 836 C CA . TYR A 1 113 ? -5.068 -7.696 14.764 1.00 93.69 113 TYR A CA 1
ATOM 837 C C . TYR A 1 113 ? -5.357 -8.955 13.939 1.00 93.69 113 TYR A C 1
ATOM 839 O O . TYR A 1 113 ? -4.852 -9.105 12.829 1.00 93.69 113 TYR A O 1
ATOM 847 N N . ASP A 1 114 ? -6.242 -9.807 14.454 1.00 94.62 114 ASP A N 1
ATOM 848 C CA . ASP A 1 114 ? -6.758 -11.021 13.801 1.00 94.62 114 ASP A CA 1
ATOM 849 C C . ASP A 1 114 ? -8.032 -10.768 12.978 1.00 94.62 114 ASP A C 1
ATOM 851 O O . ASP A 1 114 ? -8.428 -11.582 12.149 1.00 94.62 114 ASP A O 1
ATOM 855 N N . ILE A 1 115 ? -8.666 -9.603 13.150 1.00 95.69 115 ILE A N 1
ATOM 856 C CA . ILE A 1 115 ? -9.922 -9.243 12.471 1.00 95.69 115 ILE A CA 1
ATOM 857 C C . ILE A 1 115 ? -9.816 -9.250 10.940 1.00 95.69 115 ILE A C 1
ATOM 859 O O . ILE A 1 115 ? -10.846 -9.173 10.278 1.00 95.69 115 ILE A O 1
ATOM 863 N N . PHE A 1 116 ? -8.597 -9.298 10.395 1.00 95.12 116 PHE A N 1
ATOM 864 C CA . PHE A 1 116 ? -8.308 -9.322 8.966 1.00 95.12 116 PHE A CA 1
ATOM 865 C C . PHE A 1 116 ? -7.956 -10.715 8.427 1.00 95.12 116 PHE A C 1
ATOM 867 O O . PHE A 1 116 ? -7.629 -10.798 7.244 1.00 95.12 116 PHE A O 1
ATOM 874 N N . GLU A 1 117 ? -8.027 -11.780 9.239 1.00 93.94 117 GLU A N 1
ATOM 875 C CA . GLU A 1 117 ? -7.601 -13.150 8.888 1.00 93.94 117 GLU A CA 1
ATOM 876 C C . GLU A 1 117 ? -8.178 -13.623 7.543 1.00 93.94 117 GLU A C 1
ATOM 878 O O . GLU A 1 117 ? -7.464 -14.173 6.705 1.00 93.94 117 GLU A O 1
ATOM 883 N N . ASP A 1 118 ? -9.453 -13.318 7.295 1.00 92.94 118 ASP A N 1
ATOM 884 C CA . ASP A 1 118 ? -10.167 -13.703 6.073 1.00 92.94 118 ASP A CA 1
ATOM 885 C C . ASP A 1 118 ? -9.995 -12.710 4.901 1.00 92.94 118 ASP A C 1
ATOM 887 O O . ASP A 1 118 ? -10.526 -12.922 3.805 1.00 92.94 118 ASP A O 1
ATOM 891 N N . GLY A 1 119 ? -9.283 -11.596 5.105 1.00 94.19 119 GLY A N 1
ATOM 892 C CA . GLY A 1 119 ? -9.274 -10.461 4.182 1.00 94.19 119 GLY A CA 1
ATOM 893 C C . GLY A 1 119 ? -10.691 -9.924 3.927 1.00 94.19 119 GLY A C 1
ATOM 894 O O . GLY A 1 119 ? -11.581 -10.052 4.763 1.00 94.19 119 GLY A O 1
ATOM 895 N N . GLY A 1 120 ? -10.928 -9.286 2.781 1.00 96.00 120 GLY A N 1
ATOM 896 C CA . GLY A 1 120 ? -12.277 -8.887 2.359 1.00 96.00 120 GLY A CA 1
ATOM 897 C C . GLY A 1 120 ? -12.638 -7.429 2.643 1.00 96.00 120 GLY A C 1
ATOM 898 O O . GLY A 1 120 ? -11.790 -6.546 2.555 1.00 96.00 120 GLY A O 1
ATOM 899 N N . ASP A 1 121 ? -13.923 -7.164 2.879 1.00 97.69 121 ASP A N 1
ATOM 900 C CA . ASP A 1 121 ? -14.488 -5.814 2.978 1.00 97.69 121 ASP A CA 1
ATOM 901 C C . ASP A 1 121 ? -14.712 -5.385 4.435 1.00 97.69 121 ASP A C 1
ATOM 903 O O . ASP A 1 121 ? -15.350 -6.089 5.214 1.00 97.69 121 ASP A O 1
ATOM 907 N N . TYR A 1 122 ? -14.248 -4.183 4.767 1.00 97.94 122 TYR A N 1
ATOM 908 C CA . TYR A 1 122 ? -14.301 -3.567 6.089 1.00 97.94 122 TYR A CA 1
ATOM 909 C C . TYR A 1 122 ? -14.761 -2.109 5.982 1.00 97.94 122 TYR A C 1
ATOM 911 O O . TYR A 1 122 ? -14.625 -1.458 4.943 1.00 97.94 122 TYR A O 1
ATOM 919 N N . THR A 1 123 ? -15.262 -1.570 7.090 1.00 98.19 123 THR A N 1
ATOM 920 C CA . THR A 1 123 ? -15.498 -0.130 7.248 1.00 98.19 123 THR A CA 1
ATOM 921 C C . THR A 1 123 ? -14.573 0.382 8.337 1.00 98.19 123 THR A C 1
ATOM 923 O O . THR A 1 123 ? -14.687 -0.049 9.485 1.00 98.19 123 THR A O 1
ATOM 926 N N . LEU A 1 124 ? -13.660 1.279 7.969 1.00 98.31 124 LEU A N 1
ATOM 927 C CA . LEU A 1 124 ? -12.845 2.022 8.921 1.00 98.31 124 LEU A CA 1
ATOM 928 C C . LEU A 1 124 ? -13.574 3.320 9.259 1.00 98.31 124 LEU A C 1
ATOM 930 O O . LEU A 1 124 ? -13.731 4.169 8.387 1.00 98.31 124 LEU A O 1
ATOM 934 N N . ASP A 1 125 ? -13.974 3.488 10.512 1.00 98.38 125 ASP A N 1
ATOM 935 C CA . ASP A 1 125 ? -14.425 4.779 11.021 1.00 98.38 125 ASP A CA 1
ATOM 936 C C . ASP A 1 125 ? -13.228 5.476 11.668 1.00 98.38 125 ASP A C 1
ATOM 938 O O . ASP A 1 125 ? -12.669 4.967 12.642 1.00 98.38 125 ASP A O 1
ATOM 942 N N . ALA A 1 126 ? -12.809 6.617 11.126 1.00 97.75 126 ALA A N 1
ATOM 943 C CA . ALA A 1 126 ? -11.671 7.357 11.650 1.00 97.75 126 ALA A CA 1
ATOM 944 C C . ALA A 1 126 ? -11.868 8.874 11.570 1.00 97.75 126 ALA A C 1
ATOM 946 O O . ALA A 1 126 ? -12.358 9.395 10.572 1.00 97.75 126 ALA A O 1
ATOM 947 N N . ASP A 1 127 ? -11.516 9.582 12.647 1.00 96.94 127 ASP A N 1
ATOM 948 C CA . ASP A 1 127 ? -11.642 11.043 12.788 1.00 96.94 127 ASP A CA 1
ATOM 949 C C . ASP A 1 127 ? -13.040 11.610 12.405 1.00 96.94 127 ASP A C 1
ATOM 951 O O . ASP A 1 127 ? -13.181 12.772 12.028 1.00 96.94 127 ASP A O 1
ATOM 955 N N . GLY A 1 128 ? -14.099 10.800 12.546 1.00 95.50 128 GLY A N 1
ATOM 956 C CA . GLY A 1 128 ? -15.485 11.165 12.213 1.00 95.50 128 GLY A CA 1
ATOM 957 C C . GLY A 1 128 ? -15.910 10.891 10.764 1.00 95.50 128 GLY A C 1
ATOM 958 O O . GLY A 1 128 ? -17.054 11.184 10.415 1.00 95.50 128 GLY A O 1
ATOM 959 N N . GLU A 1 129 ? -15.033 10.311 9.945 1.00 96.69 129 GLU A N 1
ATOM 960 C CA . GLU A 1 129 ? -15.317 9.854 8.582 1.00 96.69 129 GLU A CA 1
ATOM 961 C C . GLU A 1 129 ? -15.351 8.321 8.504 1.00 96.69 129 GLU A C 1
ATOM 963 O O . GLU A 1 129 ? -14.757 7.635 9.335 1.00 96.69 129 GLU A O 1
ATOM 968 N N . SER A 1 130 ? -16.035 7.782 7.490 1.00 97.12 130 SER A N 1
ATOM 969 C CA . SER A 1 130 ? -16.096 6.340 7.222 1.00 97.12 130 SER A CA 1
ATOM 970 C C . SER A 1 130 ? -15.451 6.020 5.875 1.00 97.12 130 SER A C 1
ATOM 972 O O . SER A 1 130 ? -15.863 6.548 4.839 1.00 97.12 130 SER A O 1
ATOM 974 N N . TYR A 1 131 ? -14.491 5.100 5.876 1.00 97.44 131 TYR A N 1
ATOM 975 C CA . TYR A 1 131 ? -13.758 4.642 4.700 1.00 97.44 131 TYR A CA 1
ATOM 976 C C . TYR A 1 131 ? -14.117 3.190 4.381 1.00 97.44 131 TYR A C 1
ATOM 978 O O . TYR A 1 131 ? -14.057 2.312 5.244 1.00 97.44 131 TYR A O 1
ATOM 986 N N . ARG A 1 132 ? -14.467 2.919 3.119 1.00 98.06 132 ARG A N 1
ATOM 987 C CA . ARG A 1 132 ? -14.685 1.551 2.626 1.00 98.06 132 ARG A CA 1
ATOM 988 C C . ARG A 1 132 ? -13.329 0.908 2.378 1.00 98.06 132 ARG A C 1
ATOM 990 O O . ARG A 1 132 ? -12.686 1.232 1.388 1.00 98.06 132 ARG A O 1
ATOM 997 N N . LEU A 1 133 ? -12.901 0.022 3.261 1.00 97.81 133 LEU A N 1
ATOM 998 C CA . LEU A 1 133 ? -11.606 -0.644 3.201 1.00 97.81 133 LEU A CA 1
ATOM 999 C C . LEU A 1 133 ? -11.766 -2.038 2.585 1.00 97.81 133 LEU A C 1
ATOM 1001 O O . LEU A 1 133 ? -12.588 -2.818 3.047 1.00 97.81 133 LEU A O 1
ATOM 1005 N N . LYS A 1 134 ? -10.969 -2.384 1.575 1.00 97.38 134 LYS A N 1
ATOM 1006 C CA . LYS A 1 134 ? -10.902 -3.742 1.024 1.00 97.38 134 LYS A CA 1
ATOM 1007 C C . LYS A 1 134 ? -9.496 -4.305 1.183 1.00 97.38 134 LYS A C 1
ATOM 1009 O O . LYS A 1 134 ? -8.554 -3.803 0.574 1.00 97.38 134 LYS A O 1
ATOM 1014 N N . VAL A 1 135 ? -9.360 -5.359 1.976 1.00 95.88 135 VAL A N 1
ATOM 1015 C CA . VAL A 1 135 ? -8.102 -6.067 2.221 1.00 95.88 135 VAL A CA 1
ATOM 1016 C C . VAL A 1 135 ? -7.982 -7.236 1.253 1.00 95.88 135 VAL A C 1
ATOM 1018 O O . VAL A 1 135 ? -8.827 -8.128 1.219 1.00 95.88 135 VAL A O 1
ATOM 1021 N N . LEU A 1 136 ? -6.930 -7.219 0.439 1.00 92.50 136 LEU A N 1
ATOM 1022 C CA . LEU A 1 136 ? -6.635 -8.235 -0.561 1.00 92.50 136 LEU A CA 1
ATOM 1023 C C . LEU A 1 136 ? -5.222 -8.765 -0.352 1.00 92.50 136 LEU A C 1
ATOM 1025 O O . LEU A 1 136 ? -4.278 -7.988 -0.222 1.00 92.50 136 LEU A O 1
ATOM 1029 N N . GLN A 1 137 ? -5.072 -10.084 -0.413 1.00 88.62 137 GLN A N 1
ATOM 1030 C CA . GLN A 1 137 ? -3.778 -10.753 -0.372 1.00 88.62 137 GLN A CA 1
ATOM 1031 C C . GLN A 1 137 ? -3.450 -11.380 -1.731 1.00 88.62 137 GLN A C 1
ATOM 1033 O O . GLN A 1 137 ? -4.292 -12.019 -2.368 1.00 88.62 137 GLN A O 1
ATOM 1038 N N . SER A 1 138 ? -2.216 -11.190 -2.195 1.00 83.56 138 SER A N 1
ATOM 1039 C CA . SER A 1 138 ? -1.720 -11.782 -3.440 1.00 83.56 138 SER A CA 1
ATOM 1040 C C . SER A 1 138 ? -1.734 -13.315 -3.377 1.00 83.56 138 SER A C 1
ATOM 1042 O O . SER A 1 138 ? -1.271 -13.921 -2.413 1.00 83.56 138 SER A O 1
ATOM 1044 N N . SER A 1 139 ? -2.201 -13.973 -4.441 1.00 76.38 139 SER A N 1
ATOM 1045 C CA . SER A 1 139 ? -2.211 -15.437 -4.539 1.00 76.38 139 SER A CA 1
ATOM 1046 C C . SER A 1 139 ? -0.936 -15.962 -5.210 1.00 76.38 139 SER A C 1
ATOM 1048 O O . SER A 1 139 ? -0.890 -16.164 -6.421 1.00 76.38 139 SER A O 1
ATOM 1050 N N . LYS A 1 140 ? 0.104 -16.231 -4.406 1.00 72.44 140 LYS A N 1
ATOM 1051 C CA . LYS A 1 140 ? 1.386 -16.829 -4.850 1.00 72.44 140 LYS A CA 1
ATOM 1052 C C . LYS A 1 140 ? 2.107 -16.017 -5.926 1.00 72.44 140 LYS A C 1
ATOM 1054 O O . LYS A 1 140 ? 2.670 -16.583 -6.865 1.00 72.44 140 LYS A O 1
ATOM 1059 N N . ILE A 1 141 ? 2.097 -14.696 -5.789 1.00 74.19 141 ILE A N 1
ATOM 1060 C CA . ILE A 1 141 ? 2.900 -13.823 -6.635 1.00 74.19 141 ILE A CA 1
ATOM 1061 C C . ILE A 1 141 ? 3.777 -12.932 -5.765 1.00 74.19 141 ILE A C 1
ATOM 1063 O O . ILE A 1 141 ? 3.279 -12.368 -4.792 1.00 74.19 141 ILE A O 1
ATOM 1067 N N . GLY A 1 142 ? 5.060 -12.832 -6.122 1.00 76.50 142 GLY A N 1
ATOM 1068 C CA . GLY A 1 142 ? 6.000 -11.958 -5.433 1.00 76.50 142 GLY A CA 1
ATOM 1069 C C . GLY A 1 142 ? 5.610 -10.493 -5.591 1.00 76.50 142 GLY A C 1
ATOM 1070 O O . GLY A 1 142 ? 5.019 -10.094 -6.600 1.00 76.50 142 GLY A O 1
ATOM 1071 N N . SER A 1 143 ? 5.944 -9.712 -4.575 1.00 80.94 143 SER A N 1
ATOM 1072 C CA . SER A 1 143 ? 5.561 -8.315 -4.433 1.00 80.94 143 SER A CA 1
ATOM 1073 C C . SER A 1 143 ? 6.792 -7.432 -4.405 1.00 80.94 143 SER A C 1
ATOM 1075 O O . SER A 1 143 ? 7.805 -7.758 -3.794 1.00 80.94 143 SER A O 1
ATOM 1077 N N . MET A 1 144 ? 6.684 -6.286 -5.064 1.00 82.38 144 MET A N 1
ATOM 1078 C CA . MET A 1 144 ? 7.720 -5.267 -5.093 1.00 82.38 144 MET A CA 1
ATOM 1079 C C . MET A 1 144 ? 7.154 -3.982 -4.507 1.00 82.38 144 MET A C 1
ATOM 1081 O O . MET A 1 144 ? 6.169 -3.459 -5.029 1.00 82.38 144 MET A O 1
ATOM 1085 N N . PHE A 1 145 ? 7.809 -3.466 -3.477 1.00 81.19 145 PHE A N 1
ATOM 1086 C CA . PHE A 1 145 ? 7.519 -2.177 -2.868 1.00 81.19 145 PHE A CA 1
ATOM 1087 C C . PHE A 1 145 ? 8.610 -1.194 -3.260 1.00 81.19 145 PHE A C 1
ATOM 1089 O O . PHE A 1 145 ? 9.792 -1.535 -3.263 1.00 81.19 145 PHE A O 1
ATOM 1096 N N . ILE A 1 146 ? 8.206 0.010 -3.651 1.00 83.56 146 ILE A N 1
ATOM 1097 C CA . ILE A 1 146 ? 9.107 1.062 -4.112 1.00 83.56 146 ILE A CA 1
ATOM 1098 C C . ILE A 1 146 ? 8.767 2.316 -3.329 1.00 83.56 146 ILE A C 1
ATOM 1100 O O . ILE A 1 146 ? 7.616 2.751 -3.346 1.00 83.56 146 ILE A O 1
ATOM 1104 N N . THR A 1 147 ? 9.785 2.913 -2.726 1.00 82.75 147 THR A N 1
ATOM 1105 C CA . THR A 1 147 ? 9.692 4.226 -2.093 1.00 82.75 147 THR A CA 1
ATOM 1106 C C . THR A 1 147 ? 10.606 5.165 -2.855 1.00 82.75 147 THR A C 1
ATOM 1108 O O . THR A 1 147 ? 11.808 4.926 -2.957 1.00 82.75 147 THR A O 1
ATOM 1111 N N . THR A 1 148 ? 10.036 6.207 -3.448 1.00 86.00 148 THR A N 1
ATOM 1112 C CA . THR A 1 148 ? 10.802 7.271 -4.099 1.00 86.00 148 THR A CA 1
ATOM 1113 C C . THR A 1 148 ? 11.337 8.242 -3.050 1.00 86.00 148 THR A C 1
ATOM 1115 O O . THR A 1 148 ? 10.733 8.395 -1.990 1.00 86.00 148 THR A O 1
ATOM 1118 N N . GLU A 1 149 ? 12.454 8.919 -3.327 1.00 85.50 149 GLU A N 1
ATOM 1119 C CA . GLU A 1 149 ? 13.013 9.923 -2.404 1.00 85.50 149 GLU A CA 1
ATOM 1120 C C . GLU A 1 149 ? 12.011 11.032 -2.048 1.00 85.50 149 GLU A C 1
ATOM 1122 O O . GLU A 1 149 ? 12.009 11.513 -0.917 1.00 85.50 149 GLU A O 1
ATOM 1127 N N . SER A 1 150 ? 11.146 11.437 -2.985 1.00 80.88 150 SER A N 1
ATOM 1128 C CA . SER A 1 150 ? 10.109 12.441 -2.713 1.00 80.88 150 SER A CA 1
ATOM 1129 C C . SER A 1 150 ? 8.875 11.889 -1.994 1.00 80.88 150 SER A C 1
ATOM 1131 O O . SER A 1 150 ? 8.027 12.671 -1.567 1.00 80.88 150 SER A O 1
ATOM 1133 N N . GLY A 1 151 ? 8.724 10.563 -1.911 1.00 77.00 151 GLY A N 1
ATOM 1134 C CA . GLY A 1 151 ? 7.508 9.902 -1.430 1.00 77.00 151 GLY A CA 1
ATOM 1135 C C . GLY A 1 151 ? 6.308 9.998 -2.385 1.00 77.00 151 GLY A C 1
ATOM 1136 O O . GLY A 1 151 ? 5.230 9.505 -2.059 1.00 77.00 151 GLY A O 1
ATOM 1137 N N . THR A 1 152 ? 6.470 10.608 -3.564 1.00 79.19 152 THR A N 1
ATOM 1138 C CA . THR A 1 152 ? 5.437 10.728 -4.604 1.00 79.19 152 THR A CA 1
ATOM 1139 C C . THR A 1 152 ? 5.963 10.260 -5.965 1.00 79.19 152 THR A C 1
ATOM 1141 O O . THR A 1 152 ? 7.161 10.081 -6.183 1.00 79.19 152 THR A O 1
ATOM 1144 N N . MET A 1 153 ? 5.044 10.037 -6.904 1.00 84.44 153 MET A N 1
ATOM 1145 C CA . MET A 1 153 ? 5.338 9.708 -8.297 1.00 84.44 153 MET A CA 1
ATOM 1146 C C . MET A 1 153 ? 5.145 10.898 -9.252 1.00 84.44 153 MET A C 1
ATOM 1148 O O . MET A 1 153 ? 5.370 10.745 -10.456 1.00 84.44 153 MET A O 1
ATOM 1152 N N . ASP A 1 154 ? 4.751 12.072 -8.746 1.00 88.25 154 ASP A N 1
ATOM 1153 C CA . ASP A 1 154 ? 4.380 13.245 -9.553 1.00 88.25 154 ASP A CA 1
ATOM 1154 C C . ASP A 1 154 ? 5.486 13.669 -10.522 1.00 88.25 154 ASP A C 1
ATOM 1156 O O . ASP A 1 154 ? 5.245 13.854 -11.718 1.00 88.25 154 ASP A O 1
ATOM 1160 N N . ASN A 1 155 ? 6.725 13.752 -10.031 1.00 89.62 155 ASN A N 1
ATOM 1161 C CA . ASN A 1 155 ? 7.884 14.116 -10.841 1.00 89.62 155 ASN A CA 1
ATOM 1162 C C . ASN A 1 155 ? 8.121 13.111 -11.983 1.00 89.62 155 ASN A C 1
ATOM 1164 O O . ASN A 1 155 ? 8.299 13.503 -13.136 1.00 89.62 155 ASN A O 1
ATOM 1168 N N . ILE A 1 156 ? 8.055 11.808 -11.699 1.00 91.44 156 ILE A N 1
ATOM 1169 C CA . ILE A 1 156 ? 8.209 10.746 -12.708 1.00 91.44 156 ILE A CA 1
ATOM 1170 C C . ILE A 1 156 ? 7.040 10.755 -13.706 1.00 91.44 156 ILE A C 1
ATOM 1172 O O . ILE A 1 156 ? 7.206 10.400 -14.872 1.00 91.44 156 ILE A O 1
ATOM 1176 N N . HIS A 1 157 ? 5.833 11.116 -13.266 1.00 90.75 157 HIS A N 1
ATOM 1177 C CA . HIS A 1 157 ? 4.637 11.129 -14.113 1.00 90.75 157 HIS A CA 1
ATOM 1178 C C . HIS A 1 157 ? 4.557 12.361 -15.013 1.00 90.75 157 HIS A C 1
ATOM 1180 O O . HIS A 1 157 ? 3.957 12.253 -16.088 1.00 90.75 157 HIS A O 1
ATOM 1186 N N . ALA A 1 158 ? 5.177 13.473 -14.610 1.00 91.88 158 ALA A N 1
ATOM 1187 C CA . ALA A 1 158 ? 5.257 14.707 -15.386 1.00 91.88 158 ALA A CA 1
ATOM 1188 C C . ALA A 1 158 ? 6.010 14.515 -16.714 1.00 91.88 158 ALA A C 1
ATOM 1190 O O . ALA A 1 158 ? 5.550 14.986 -17.753 1.00 91.88 158 ALA A O 1
ATOM 1191 N N . ASP A 1 159 ? 7.121 13.770 -16.706 1.00 92.44 159 ASP A N 1
ATOM 1192 C CA . ASP A 1 159 ? 7.868 13.397 -17.912 1.00 92.44 159 ASP A CA 1
ATOM 1193 C C . ASP A 1 159 ? 8.507 12.008 -17.749 1.00 92.44 159 ASP A C 1
ATOM 1195 O O . ASP A 1 159 ? 9.180 11.724 -16.761 1.00 92.44 159 ASP A O 1
ATOM 1199 N N . LYS A 1 160 ? 8.356 11.138 -18.757 1.00 90.56 160 LYS A N 1
ATOM 1200 C CA . LYS A 1 160 ? 8.928 9.781 -18.751 1.00 90.56 160 LYS A CA 1
ATOM 1201 C C . LYS A 1 160 ? 10.457 9.757 -18.686 1.00 90.56 160 LYS A C 1
ATOM 1203 O O . LYS A 1 160 ? 11.033 8.718 -18.356 1.00 90.56 160 LYS A O 1
ATOM 1208 N N . GLU A 1 161 ? 11.114 10.850 -19.070 1.00 94.25 161 GLU A N 1
ATOM 1209 C CA . GLU A 1 161 ? 12.567 10.971 -18.998 1.00 94.25 161 GLU A CA 1
ATOM 1210 C C . GLU A 1 161 ? 13.070 11.377 -17.610 1.00 94.25 161 GLU A C 1
ATOM 1212 O O . GLU A 1 161 ? 14.258 11.171 -17.329 1.00 94.25 161 GLU A O 1
ATOM 1217 N N . ASN A 1 162 ? 12.179 11.844 -16.727 1.00 95.50 162 ASN A N 1
ATOM 1218 C CA . ASN A 1 162 ? 12.516 12.103 -15.335 1.00 95.50 162 ASN A CA 1
ATOM 1219 C C . ASN A 1 162 ? 12.918 10.802 -14.637 1.00 95.50 162 ASN A C 1
ATOM 1221 O O . ASN A 1 162 ? 12.374 9.720 -14.885 1.00 95.50 162 ASN A O 1
ATOM 1225 N N . LYS A 1 163 ? 13.931 10.927 -13.783 1.00 95.38 163 LYS A N 1
ATOM 1226 C CA . LYS A 1 163 ? 14.504 9.845 -12.989 1.00 95.38 163 LYS A CA 1
ATOM 1227 C C . LYS A 1 163 ? 14.480 10.260 -11.540 1.00 95.38 163 LYS A C 1
ATOM 1229 O O . LYS A 1 163 ? 14.822 11.397 -11.231 1.00 95.38 163 LYS A O 1
ATOM 1234 N N . GLU A 1 164 ? 14.169 9.307 -10.686 1.00 93.69 164 GLU A N 1
ATOM 1235 C CA . GLU A 1 164 ? 14.177 9.526 -9.251 1.00 93.69 164 GLU A CA 1
ATOM 1236 C C . GLU A 1 164 ? 14.762 8.312 -8.555 1.00 93.69 164 GLU A C 1
ATOM 1238 O O . GLU A 1 164 ? 14.407 7.183 -8.903 1.00 93.69 164 GLU A O 1
ATOM 1243 N N . ALA A 1 165 ? 15.691 8.548 -7.634 1.00 93.69 165 ALA A N 1
ATOM 1244 C CA . ALA A 1 165 ? 16.245 7.512 -6.780 1.00 93.69 165 ALA A CA 1
ATOM 1245 C C . ALA A 1 165 ? 15.240 7.124 -5.685 1.00 93.69 165 ALA A C 1
ATOM 1247 O O . ALA A 1 165 ? 14.160 7.709 -5.553 1.00 93.69 165 ALA A O 1
ATOM 1248 N N . GLY A 1 166 ? 15.575 6.084 -4.935 1.00 89.06 166 GLY A N 1
ATOM 1249 C CA . GLY A 1 166 ? 14.730 5.606 -3.854 1.00 89.06 166 GLY A CA 1
ATOM 1250 C C . GLY A 1 166 ? 15.209 4.276 -3.305 1.00 89.06 166 GLY A C 1
ATOM 1251 O O . GLY A 1 166 ? 16.361 3.885 -3.496 1.00 89.06 166 GLY A O 1
ATOM 1252 N N . SER A 1 167 ? 14.303 3.550 -2.673 1.00 86.38 167 SER A N 1
ATOM 1253 C CA . SER A 1 167 ? 14.523 2.205 -2.151 1.00 86.38 167 SER A CA 1
ATOM 1254 C C . SER A 1 167 ? 13.495 1.224 -2.707 1.00 86.38 167 SER A C 1
ATOM 1256 O O . SER A 1 167 ? 12.431 1.604 -3.207 1.00 86.38 167 SER A O 1
ATOM 1258 N N . LEU A 1 168 ? 13.863 -0.055 -2.691 1.00 86.44 168 LEU A N 1
ATOM 1259 C CA . LEU A 1 168 ? 13.054 -1.147 -3.204 1.00 86.44 168 LEU A CA 1
ATOM 1260 C C . LEU A 1 168 ? 13.162 -2.355 -2.276 1.00 86.44 168 LEU A C 1
ATOM 1262 O O . LEU A 1 168 ? 14.269 -2.788 -1.955 1.00 86.44 168 LEU A O 1
ATOM 1266 N N . LEU A 1 169 ? 12.009 -2.920 -1.929 1.00 83.62 169 LEU A N 1
ATOM 1267 C CA . LEU A 1 169 ? 11.880 -4.220 -1.281 1.00 83.62 169 LEU A CA 1
ATOM 1268 C C . LEU A 1 169 ? 11.206 -5.183 -2.264 1.00 83.62 169 LEU A C 1
ATOM 1270 O O . LEU A 1 169 ? 10.136 -4.887 -2.797 1.00 83.62 169 LEU A O 1
ATOM 1274 N N . LEU A 1 170 ? 11.839 -6.320 -2.538 1.00 84.25 170 LEU A N 1
ATOM 1275 C CA . LEU A 1 170 ? 11.287 -7.407 -3.339 1.00 84.25 170 LEU A CA 1
ATOM 1276 C C . LEU A 1 170 ? 11.126 -8.642 -2.460 1.00 84.25 170 LEU A C 1
ATOM 1278 O O . LEU A 1 170 ? 12.115 -9.191 -1.971 1.00 84.25 170 LEU A O 1
ATOM 1282 N N . ILE A 1 171 ? 9.881 -9.085 -2.337 1.00 80.25 171 ILE A N 1
ATOM 1283 C CA . ILE A 1 171 ? 9.489 -10.296 -1.626 1.00 80.25 171 ILE A CA 1
ATOM 1284 C C . ILE A 1 171 ? 9.040 -11.327 -2.663 1.00 80.25 171 ILE A C 1
ATOM 1286 O O . ILE A 1 171 ? 8.134 -11.065 -3.457 1.00 80.25 171 ILE A O 1
ATOM 1290 N N . ASP A 1 172 ? 9.675 -12.494 -2.674 1.00 79.56 172 ASP A N 1
ATOM 1291 C CA . ASP A 1 172 ? 9.300 -13.623 -3.521 1.00 79.56 172 ASP A CA 1
ATOM 1292 C C . ASP A 1 172 ? 7.990 -14.278 -3.054 1.00 79.56 172 ASP A C 1
ATOM 1294 O O . ASP A 1 172 ? 7.428 -13.986 -1.999 1.00 79.56 172 ASP A O 1
ATOM 1298 N N . THR A 1 173 ? 7.476 -15.205 -3.861 1.00 78.06 173 THR A N 1
ATOM 1299 C CA . THR A 1 173 ? 6.204 -15.899 -3.598 1.00 78.06 173 THR A CA 1
ATOM 1300 C C . THR A 1 173 ? 6.169 -16.693 -2.293 1.00 78.06 173 THR A C 1
ATOM 1302 O O . THR A 1 173 ? 5.082 -17.008 -1.818 1.00 78.06 173 THR A O 1
ATOM 1305 N N . ASP A 1 174 ? 7.333 -17.082 -1.774 1.00 77.31 174 ASP A N 1
ATOM 1306 C CA . ASP A 1 174 ? 7.495 -17.851 -0.537 1.00 77.31 174 ASP A CA 1
ATOM 1307 C C . ASP A 1 174 ? 7.781 -16.967 0.691 1.00 77.31 174 ASP A C 1
ATOM 1309 O O . ASP A 1 174 ? 8.010 -17.493 1.776 1.00 77.31 174 ASP A O 1
ATOM 1313 N N . GLY A 1 175 ? 7.754 -15.639 0.527 1.00 76.69 175 GLY A N 1
ATOM 1314 C CA . GLY A 1 175 ? 8.055 -14.677 1.586 1.00 76.69 175 GLY A CA 1
ATOM 1315 C C . GLY A 1 175 ? 9.539 -14.356 1.746 1.00 76.69 175 GLY A C 1
ATOM 1316 O O . GLY A 1 175 ? 9.888 -13.528 2.585 1.00 76.69 175 GLY A O 1
ATOM 1317 N N . THR A 1 176 ? 10.421 -14.957 0.943 1.00 80.12 176 THR A N 1
ATOM 1318 C CA . THR A 1 176 ? 11.851 -14.639 0.973 1.00 80.12 176 THR A CA 1
ATOM 1319 C C . THR A 1 176 ? 12.112 -13.260 0.381 1.00 80.12 176 THR A C 1
ATOM 1321 O O . THR A 1 176 ? 11.598 -12.904 -0.676 1.00 80.12 176 THR A O 1
ATOM 1324 N N . VAL A 1 177 ? 12.982 -12.492 1.026 1.00 82.06 177 VAL A N 1
ATOM 1325 C CA . VAL A 1 177 ? 13.427 -11.193 0.519 1.00 82.06 177 VAL A CA 1
ATOM 1326 C C . VAL A 1 177 ? 14.553 -11.400 -0.493 1.00 82.06 177 VAL A C 1
ATOM 1328 O O . VAL A 1 177 ? 15.677 -11.738 -0.119 1.00 82.06 177 VAL A O 1
ATOM 1331 N N . SER A 1 178 ? 14.274 -11.206 -1.785 1.00 82.38 178 SER A N 1
ATOM 1332 C CA . SER A 1 178 ? 15.288 -11.317 -2.850 1.00 82.38 178 SER A CA 1
ATOM 1333 C C . SER A 1 178 ? 15.973 -9.993 -3.184 1.00 82.38 178 SER A C 1
ATOM 1335 O O . SER A 1 178 ? 17.076 -9.992 -3.745 1.00 82.38 178 SER A O 1
ATOM 1337 N N . TYR A 1 179 ? 15.381 -8.861 -2.803 1.00 84.88 179 TYR A N 1
ATOM 1338 C CA . TYR A 1 179 ? 16.073 -7.577 -2.812 1.00 84.88 179 TYR A CA 1
ATOM 1339 C C . TYR A 1 179 ? 15.592 -6.664 -1.702 1.00 84.88 179 TYR A C 1
ATOM 1341 O O . TYR A 1 179 ? 14.399 -6.532 -1.475 1.00 84.88 179 TYR A O 1
ATOM 1349 N N . ASP A 1 180 ? 16.548 -5.984 -1.094 1.00 86.56 180 ASP A N 1
ATOM 1350 C CA . ASP A 1 180 ? 16.338 -5.014 -0.041 1.00 86.56 180 ASP A CA 1
ATOM 1351 C C . ASP A 1 180 ? 17.450 -3.969 -0.168 1.00 86.56 180 ASP A C 1
ATOM 1353 O O . ASP A 1 180 ? 18.647 -4.282 -0.073 1.00 86.56 180 ASP A O 1
ATOM 1357 N N . GLY A 1 181 ? 17.059 -2.740 -0.497 1.00 86.25 181 GLY A N 1
ATOM 1358 C CA . GLY A 1 181 ? 17.955 -1.596 -0.450 1.00 86.25 181 GLY A CA 1
ATOM 1359 C C . GLY A 1 181 ? 17.722 -0.571 -1.548 1.00 86.25 181 GLY A C 1
ATOM 1360 O O . GLY A 1 181 ? 16.650 -0.455 -2.137 1.00 86.25 181 GLY A O 1
ATOM 1361 N N . GLU A 1 182 ? 18.762 0.212 -1.819 1.00 90.25 182 GLU A N 1
ATOM 1362 C CA . GLU A 1 182 ? 18.674 1.386 -2.686 1.00 90.25 182 GLU A CA 1
ATOM 1363 C C . GLU A 1 182 ? 18.470 1.047 -4.169 1.00 90.25 182 GLU A C 1
ATOM 1365 O O . GLU A 1 182 ? 18.953 0.045 -4.709 1.00 90.25 182 GLU A O 1
ATOM 1370 N N . MET A 1 183 ? 17.803 1.958 -4.858 1.00 90.25 183 MET A N 1
ATOM 1371 C CA . MET A 1 183 ? 17.563 1.965 -6.287 1.00 90.25 183 MET A CA 1
ATOM 1372 C C . MET A 1 183 ? 18.210 3.220 -6.888 1.00 90.25 183 MET A C 1
ATOM 1374 O O . MET A 1 183 ? 17.847 4.337 -6.531 1.00 90.25 183 MET A O 1
ATOM 1378 N N . ASP A 1 184 ? 19.113 3.041 -7.861 1.00 92.38 184 ASP A N 1
ATOM 1379 C CA . ASP A 1 184 ? 19.740 4.138 -8.615 1.00 92.38 184 ASP A CA 1
ATOM 1380 C C . ASP A 1 184 ? 18.690 5.076 -9.233 1.00 92.38 184 ASP A C 1
ATOM 1382 O O . ASP A 1 184 ? 18.906 6.283 -9.288 1.00 92.38 184 ASP A O 1
ATOM 1386 N N . HIS A 1 185 ? 17.632 4.510 -9.834 1.00 92.44 185 HIS A N 1
ATOM 1387 C CA . HIS A 1 185 ? 16.441 5.262 -10.241 1.00 92.44 185 HIS A CA 1
ATOM 1388 C C . HIS A 1 185 ? 15.272 4.389 -10.713 1.00 92.44 185 HIS A C 1
ATOM 1390 O O . HIS A 1 185 ? 15.461 3.311 -11.288 1.00 92.44 185 HIS A O 1
ATOM 1396 N N . ILE A 1 186 ? 14.076 4.966 -10.628 1.00 92.88 186 ILE A N 1
ATOM 1397 C CA . ILE A 1 186 ? 12.896 4.643 -11.429 1.00 92.88 186 ILE A CA 1
ATOM 1398 C C . ILE A 1 186 ? 12.679 5.734 -12.492 1.00 92.88 186 ILE A C 1
ATOM 1400 O O . ILE A 1 186 ? 12.931 6.914 -12.254 1.00 92.88 186 ILE A O 1
ATOM 1404 N N . LYS A 1 187 ? 12.242 5.345 -13.695 1.00 92.94 187 LYS A N 1
ATOM 1405 C CA . LYS A 1 187 ? 11.801 6.279 -14.747 1.00 92.94 187 LYS A CA 1
ATOM 1406 C C . LYS A 1 187 ? 10.680 5.708 -15.590 1.00 92.94 187 LYS A C 1
ATOM 1408 O O . LYS A 1 187 ? 10.544 4.488 -15.702 1.00 92.94 187 LYS A O 1
ATOM 1413 N N . GLY A 1 188 ? 9.938 6.582 -16.257 1.00 90.62 188 GLY A N 1
ATOM 1414 C CA . GLY A 1 188 ? 8.979 6.175 -17.272 1.00 90.62 188 GLY A CA 1
ATOM 1415 C C . GLY A 1 188 ? 9.632 5.488 -18.475 1.00 90.62 188 GLY A C 1
ATOM 1416 O O . GLY A 1 188 ? 10.840 5.581 -18.729 1.00 90.62 188 GLY A O 1
ATOM 1417 N N . ARG A 1 189 ? 8.825 4.756 -19.245 1.00 88.94 189 ARG A N 1
ATOM 1418 C CA . ARG A 1 189 ? 9.255 4.203 -20.534 1.00 88.94 189 ARG A CA 1
ATOM 1419 C C . 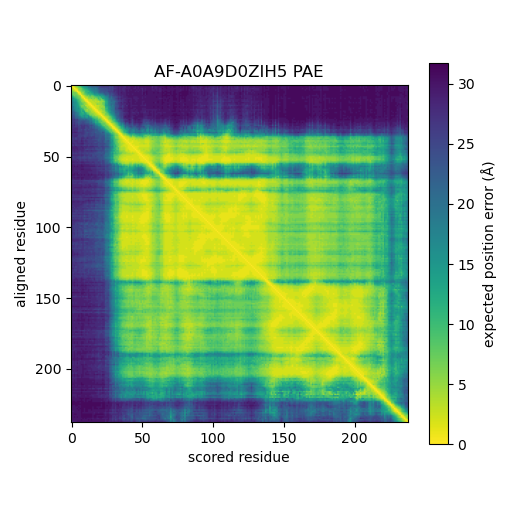ARG A 1 189 ? 8.111 4.070 -21.527 1.00 88.94 189 ARG A C 1
ATOM 1421 O O . ARG A 1 189 ? 6.970 4.425 -21.263 1.00 88.94 189 ARG A O 1
ATOM 1428 N N . GLY A 1 190 ? 8.436 3.500 -22.682 1.00 85.00 190 GLY A N 1
ATOM 1429 C CA . GLY A 1 190 ? 7.479 3.301 -23.757 1.00 85.00 190 GLY A CA 1
ATOM 1430 C C . GLY A 1 190 ? 7.236 4.580 -24.550 1.00 85.00 190 GLY A C 1
ATOM 1431 O O . GLY A 1 190 ? 7.641 5.682 -24.169 1.00 85.00 190 GLY A O 1
ATOM 1432 N N . ASN A 1 191 ? 6.628 4.408 -25.718 1.00 81.12 191 ASN A N 1
ATOM 1433 C CA . ASN A 1 191 ? 6.250 5.526 -26.568 1.00 81.12 191 ASN A CA 1
ATOM 1434 C C . ASN A 1 191 ? 4.747 5.766 -26.436 1.00 81.12 191 ASN A C 1
ATOM 1436 O O . ASN A 1 191 ? 4.318 6.561 -25.610 1.00 81.12 191 ASN A O 1
ATOM 1440 N N . THR A 1 192 ? 3.945 4.976 -27.144 1.00 77.38 192 THR A N 1
ATOM 1441 C CA . THR A 1 192 ? 2.479 5.027 -27.083 1.00 77.38 192 THR A CA 1
ATOM 1442 C C . THR A 1 192 ? 1.928 4.545 -25.742 1.00 77.38 192 THR A C 1
ATOM 1444 O O . THR A 1 192 ? 0.959 5.103 -25.238 1.00 77.38 192 THR A O 1
ATOM 1447 N N . THR A 1 193 ? 2.578 3.559 -25.118 1.00 81.06 193 THR A N 1
ATOM 1448 C CA . THR A 1 193 ? 2.150 2.981 -23.835 1.00 81.06 193 THR A CA 1
ATOM 1449 C C . THR A 1 193 ? 2.325 3.922 -22.640 1.00 81.06 193 THR A C 1
ATOM 1451 O O . THR A 1 193 ? 1.765 3.652 -21.586 1.00 81.06 193 THR A O 1
ATOM 1454 N N . TRP A 1 194 ? 3.084 5.017 -22.773 1.00 85.19 194 TRP A N 1
ATOM 1455 C CA . TRP A 1 194 ? 3.263 6.005 -21.697 1.00 85.19 194 TRP A CA 1
ATOM 1456 C C . TRP A 1 194 ? 1.976 6.775 -21.365 1.00 85.19 194 TRP A C 1
ATOM 1458 O O . TRP A 1 194 ? 1.768 7.190 -20.225 1.00 85.19 194 TRP A O 1
ATOM 1468 N N . ASN A 1 195 ? 1.107 6.936 -22.365 1.00 83.94 195 ASN A N 1
ATOM 1469 C CA . ASN A 1 195 ? -0.142 7.688 -22.252 1.00 83.94 195 ASN A CA 1
ATOM 1470 C C . ASN A 1 195 ? -1.310 6.828 -21.740 1.00 83.94 195 ASN A C 1
ATOM 1472 O O . ASN A 1 195 ? -2.448 7.288 -21.724 1.00 83.94 195 ASN A O 1
ATOM 1476 N N . LEU A 1 196 ? -1.051 5.573 -21.360 1.00 81.81 196 LEU A N 1
ATOM 1477 C CA . LEU A 1 196 ? -2.057 4.698 -20.768 1.00 81.81 196 LEU A CA 1
ATOM 1478 C C . LEU A 1 196 ? -2.236 5.006 -19.279 1.00 81.81 196 LEU A C 1
ATOM 1480 O O . LEU A 1 196 ? -1.322 5.491 -18.613 1.00 81.81 196 LEU A O 1
ATOM 1484 N N . ALA A 1 197 ? -3.403 4.639 -18.746 1.00 79.25 197 ALA A N 1
ATOM 1485 C CA . ALA A 1 197 ? -3.728 4.802 -17.330 1.00 79.25 197 ALA A CA 1
ATOM 1486 C C . ALA A 1 197 ? -2.744 4.072 -16.395 1.00 79.25 197 ALA A C 1
ATOM 1488 O O . ALA A 1 197 ? -2.512 4.531 -15.277 1.00 79.25 197 ALA A O 1
ATOM 1489 N N . LYS A 1 198 ? -2.160 2.954 -16.857 1.00 80.19 198 LYS A N 1
ATOM 1490 C CA . LYS A 1 198 ? -1.028 2.278 -16.214 1.00 80.19 198 LYS A CA 1
ATOM 1491 C C . LYS A 1 198 ? 0.259 2.641 -16.949 1.00 80.19 198 LYS A C 1
ATOM 1493 O O . LYS A 1 198 ? 0.521 2.142 -18.045 1.00 80.19 198 LYS A O 1
ATOM 1498 N N . LYS A 1 199 ? 1.067 3.498 -16.326 1.00 83.69 199 LYS A N 1
ATOM 1499 C CA . LYS A 1 199 ? 2.362 3.920 -16.863 1.00 83.69 199 LYS A CA 1
ATOM 1500 C C . LYS A 1 199 ? 3.385 2.781 -16.731 1.00 83.69 199 LYS A C 1
ATOM 1502 O O . LYS A 1 199 ? 3.476 2.161 -15.673 1.00 83.69 199 LYS A O 1
ATOM 1507 N N . PRO A 1 200 ? 4.153 2.465 -17.785 1.00 87.44 200 PRO A N 1
ATOM 1508 C CA . PRO A 1 200 ? 5.240 1.500 -17.697 1.00 87.44 200 PRO A CA 1
ATOM 1509 C C . PRO A 1 200 ? 6.533 2.169 -17.210 1.00 87.44 200 PRO A C 1
ATOM 1511 O O . PRO A 1 200 ? 6.850 3.292 -17.614 1.00 87.44 200 PRO A O 1
ATOM 1514 N N . TYR A 1 201 ? 7.320 1.439 -16.415 1.00 89.88 201 TYR A N 1
ATOM 1515 C CA . TYR A 1 201 ? 8.553 1.942 -15.801 1.00 89.88 201 TYR A CA 1
ATOM 1516 C C . TYR A 1 201 ? 9.788 1.118 -16.180 1.00 89.88 201 TYR A C 1
ATOM 1518 O O . TYR A 1 201 ? 9.690 -0.044 -16.568 1.00 89.88 201 TYR A O 1
ATOM 1526 N N . ASN A 1 202 ? 10.960 1.737 -16.069 1.00 89.75 202 ASN A N 1
ATOM 1527 C CA . ASN A 1 202 ? 12.249 1.064 -15.946 1.00 89.75 202 ASN A CA 1
ATOM 1528 C C . ASN A 1 202 ? 12.781 1.303 -14.537 1.00 89.75 202 ASN A C 1
ATOM 1530 O O . ASN A 1 202 ? 12.774 2.444 -14.074 1.00 89.75 202 ASN A O 1
ATOM 1534 N N . ILE A 1 203 ? 13.318 0.254 -13.923 1.00 91.06 203 ILE A N 1
ATOM 1535 C CA . ILE A 1 203 ? 13.950 0.319 -12.607 1.00 91.06 203 ILE A CA 1
ATOM 1536 C C . ILE A 1 203 ? 15.420 -0.068 -12.746 1.00 91.06 203 ILE A C 1
ATOM 1538 O O . ILE A 1 203 ? 15.765 -1.041 -13.432 1.00 91.06 203 ILE A O 1
ATOM 1542 N N . LYS A 1 204 ? 16.293 0.707 -12.104 1.00 91.06 204 LYS A N 1
ATOM 1543 C CA . LYS A 1 204 ? 17.717 0.411 -11.989 1.00 91.06 204 LYS A CA 1
ATOM 1544 C C . LYS A 1 204 ? 18.098 0.290 -10.517 1.00 91.06 204 LYS A C 1
ATOM 1546 O O . LYS A 1 204 ? 18.032 1.267 -9.788 1.00 91.06 204 LYS A O 1
ATOM 1551 N N . LEU A 1 205 ? 18.526 -0.900 -10.113 1.00 91.12 205 LEU A N 1
ATOM 1552 C CA . LEU A 1 205 ? 18.990 -1.215 -8.765 1.00 91.12 205 LEU A CA 1
ATOM 1553 C C . LEU A 1 205 ? 20.439 -0.761 -8.565 1.00 91.12 205 LEU A C 1
ATOM 1555 O O . LEU A 1 205 ? 21.269 -0.901 -9.476 1.00 91.12 205 LEU A O 1
ATOM 1559 N N . SER A 1 206 ? 20.770 -0.300 -7.358 1.00 88.00 206 SER A N 1
ATOM 1560 C CA . SER A 1 206 ? 22.138 0.105 -7.011 1.00 88.00 206 SER A CA 1
ATOM 1561 C C . SER A 1 206 ? 23.094 -1.097 -7.014 1.00 88.00 206 SER A C 1
ATOM 1563 O O . SER A 1 206 ? 24.242 -1.024 -7.486 1.00 88.00 206 SER A O 1
ATOM 1565 N N . LYS A 1 207 ? 22.600 -2.267 -6.591 1.00 85.81 207 LYS A N 1
ATOM 1566 C CA . LYS A 1 207 ? 23.335 -3.542 -6.568 1.00 85.81 207 LYS A CA 1
ATOM 1567 C C . LYS A 1 207 ? 22.693 -4.566 -7.506 1.00 85.81 207 LYS A C 1
ATOM 1569 O O . LYS A 1 207 ? 21.521 -4.482 -7.846 1.00 85.81 207 LYS A O 1
ATOM 1574 N N . LYS A 1 208 ? 23.497 -5.522 -7.989 1.00 79.94 208 LYS A N 1
ATOM 1575 C CA . LYS A 1 208 ? 22.964 -6.640 -8.783 1.00 79.94 208 LYS A CA 1
ATOM 1576 C C . LYS A 1 208 ? 22.179 -7.559 -7.858 1.00 79.94 208 LYS A C 1
ATOM 1578 O O . LYS A 1 208 ? 22.721 -7.957 -6.830 1.00 79.94 208 LYS A O 1
ATOM 1583 N N . ALA A 1 209 ? 20.993 -7.950 -8.286 1.00 76.00 209 ALA A N 1
ATOM 1584 C CA . ALA A 1 209 ? 20.121 -8.840 -7.541 1.00 76.00 209 ALA A CA 1
ATOM 1585 C C . ALA A 1 209 ? 19.596 -9.944 -8.451 1.00 76.00 209 ALA A C 1
ATOM 1587 O O . ALA A 1 209 ? 19.446 -9.738 -9.659 1.00 76.00 209 ALA A O 1
ATOM 1588 N N . GLU A 1 210 ? 19.379 -11.116 -7.868 1.00 69.81 210 GLU A N 1
ATOM 1589 C CA . GLU A 1 210 ? 18.581 -12.167 -8.488 1.00 69.81 210 GLU A CA 1
ATOM 1590 C C . GLU A 1 210 ? 17.122 -11.808 -8.221 1.00 69.81 210 GLU A C 1
ATOM 1592 O O . GLU A 1 210 ? 16.765 -11.555 -7.077 1.00 69.81 210 GLU A O 1
ATOM 1597 N N . LEU A 1 211 ? 16.314 -11.670 -9.267 1.00 69.75 211 LEU A N 1
ATOM 1598 C CA . LEU A 1 211 ? 14.952 -11.150 -9.140 1.00 69.75 211 LEU A CA 1
ATOM 1599 C C . LEU A 1 211 ? 13.997 -12.220 -9.648 1.00 69.75 211 LEU A C 1
ATOM 1601 O O . LEU A 1 211 ? 14.058 -12.543 -10.835 1.00 69.75 211 LEU A O 1
ATOM 1605 N N . MET A 1 212 ? 13.128 -12.760 -8.790 1.00 64.44 212 MET A N 1
ATOM 1606 C CA . MET A 1 212 ? 12.067 -13.698 -9.189 1.00 64.44 212 MET A CA 1
ATOM 1607 C C . MET A 1 212 ? 12.595 -14.898 -10.014 1.00 64.44 212 MET A C 1
ATOM 1609 O O . MET A 1 212 ? 12.028 -15.262 -11.046 1.00 64.44 212 MET A O 1
ATOM 1613 N N . GLY A 1 213 ? 13.752 -15.459 -9.634 1.00 62.50 213 GLY A N 1
ATOM 1614 C CA . GLY A 1 213 ? 14.401 -16.580 -10.337 1.00 62.50 213 GLY A CA 1
ATOM 1615 C C . GLY A 1 213 ? 15.111 -16.232 -11.660 1.00 62.50 213 GLY A C 1
ATOM 1616 O O . GLY A 1 213 ? 15.492 -17.132 -12.412 1.00 62.50 213 GLY A O 1
ATOM 1617 N N . MET A 1 214 ? 15.298 -14.945 -11.982 1.00 62.34 214 MET A N 1
ATOM 1618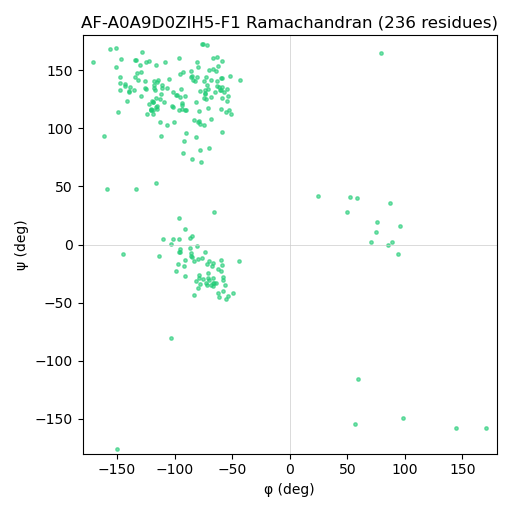 C CA . MET A 1 214 ? 16.112 -14.493 -13.122 1.00 62.34 214 MET A CA 1
ATOM 1619 C C . MET A 1 214 ? 17.561 -14.199 -12.741 1.00 62.34 214 MET A C 1
ATOM 1621 O O . MET A 1 214 ? 17.847 -13.683 -11.666 1.00 62.34 214 MET A O 1
ATOM 1625 N N . ALA A 1 215 ? 18.472 -14.418 -13.697 1.00 63.56 215 ALA A N 1
ATOM 1626 C CA . ALA A 1 215 ? 19.899 -14.143 -13.543 1.00 63.56 215 ALA A CA 1
ATOM 1627 C C . ALA A 1 215 ? 20.195 -12.713 -13.050 1.00 63.56 215 ALA A C 1
ATOM 1629 O O . ALA A 1 215 ? 19.551 -11.742 -13.452 1.00 63.56 215 ALA A O 1
ATOM 1630 N N . LYS A 1 216 ? 21.248 -12.588 -12.231 1.00 73.06 216 LYS A N 1
ATOM 1631 C CA . LYS A 1 216 ? 21.622 -11.343 -11.548 1.00 73.06 216 LYS A CA 1
ATOM 1632 C C . LYS A 1 216 ? 21.765 -10.151 -12.502 1.00 73.06 216 LYS A C 1
ATOM 1634 O O . LYS A 1 216 ? 22.702 -10.095 -13.304 1.00 73.06 216 LYS A O 1
ATOM 1639 N N . SER A 1 217 ? 20.906 -9.146 -12.343 1.00 69.38 217 SER A N 1
ATOM 1640 C CA . SER A 1 217 ? 20.891 -7.918 -13.149 1.00 69.38 217 SER A CA 1
ATOM 1641 C C . SER A 1 217 ? 20.769 -6.676 -12.263 1.00 69.38 217 SER A C 1
ATOM 1643 O O . SER A 1 217 ? 20.347 -6.753 -11.115 1.00 69.38 217 SER A O 1
ATOM 1645 N N . LYS A 1 218 ? 21.170 -5.516 -12.800 1.00 72.12 218 LYS A N 1
ATOM 1646 C CA . LYS A 1 218 ? 20.877 -4.200 -12.200 1.00 72.12 218 LYS A CA 1
ATOM 1647 C C . LYS A 1 218 ? 19.652 -3.527 -12.816 1.00 72.12 218 LYS A C 1
ATOM 1649 O O . LYS A 1 218 ? 19.176 -2.543 -12.275 1.00 72.12 218 LYS A O 1
ATOM 1654 N N . LYS A 1 219 ? 19.202 -3.971 -13.991 1.00 71.81 219 LYS A N 1
ATOM 1655 C CA . LYS A 1 219 ? 18.123 -3.324 -14.744 1.00 71.81 219 LYS A CA 1
ATOM 1656 C C . LYS A 1 219 ? 16.953 -4.281 -14.874 1.00 71.81 219 LYS A C 1
ATOM 1658 O O . LYS A 1 219 ? 17.158 -5.426 -15.283 1.00 71.81 219 LYS A O 1
ATOM 1663 N N . MET A 1 220 ? 15.760 -3.774 -14.592 1.00 64.19 220 MET A N 1
ATOM 1664 C CA . MET A 1 220 ? 14.514 -4.516 -14.701 1.00 64.19 220 MET A CA 1
ATOM 1665 C C . MET A 1 220 ? 13.454 -3.707 -15.458 1.00 64.19 220 MET A C 1
ATOM 1667 O O . MET A 1 220 ? 13.348 -2.489 -15.299 1.00 64.19 220 MET A O 1
ATOM 1671 N N . ASP A 1 221 ? 12.677 -4.414 -16.282 1.00 61.34 221 ASP A N 1
ATOM 1672 C CA . ASP A 1 221 ? 11.444 -3.926 -16.899 1.00 61.34 221 ASP A CA 1
ATOM 1673 C C . ASP A 1 221 ? 10.243 -4.701 -16.314 1.00 61.34 221 ASP A C 1
ATOM 1675 O O . ASP A 1 221 ? 10.033 -5.863 -16.677 1.00 61.34 221 ASP A O 1
ATOM 1679 N N . PRO A 1 222 ? 9.438 -4.084 -15.431 1.00 54.78 222 PRO A N 1
ATOM 1680 C CA . PRO A 1 222 ? 8.335 -4.760 -14.751 1.00 54.78 222 PRO A CA 1
ATOM 1681 C C . PRO A 1 222 ? 7.172 -5.192 -15.655 1.00 54.78 222 PRO A C 1
ATOM 1683 O O . PRO A 1 222 ? 6.375 -6.022 -15.241 1.00 54.78 222 PRO A O 1
ATOM 1686 N N . SER A 1 223 ? 7.017 -4.692 -16.893 1.00 48.91 223 SER A N 1
ATOM 1687 C CA . SER A 1 223 ? 5.876 -5.151 -17.722 1.00 48.91 223 SER A CA 1
ATOM 1688 C C . SER A 1 223 ? 6.108 -6.496 -18.412 1.00 48.91 223 SER A C 1
ATOM 1690 O O . SER A 1 223 ? 5.250 -6.934 -19.179 1.00 48.91 223 SER A O 1
ATOM 1692 N N . CYS A 1 224 ? 7.276 -7.110 -18.232 1.00 38.16 224 CYS A N 1
ATOM 1693 C CA . CYS A 1 224 ? 7.693 -8.277 -18.995 1.00 38.16 224 CYS A CA 1
ATOM 1694 C C . CYS A 1 224 ? 7.854 -9.518 -18.109 1.00 38.16 224 CYS A C 1
ATOM 1696 O O . CYS A 1 224 ? 8.906 -10.144 -18.161 1.00 38.16 224 CYS A O 1
ATOM 1698 N N . GLN A 1 225 ? 6.847 -9.907 -17.312 1.00 33.81 225 GLN A N 1
ATOM 1699 C CA . GLN A 1 225 ? 6.827 -11.244 -16.695 1.00 33.81 225 GLN A CA 1
ATOM 1700 C C . GLN A 1 225 ? 5.427 -11.862 -16.672 1.00 33.81 225 GLN A C 1
ATOM 1702 O O . GLN A 1 225 ? 4.458 -11.315 -16.152 1.00 33.81 225 GLN A O 1
ATOM 1707 N N . ARG A 1 226 ? 5.359 -13.048 -17.274 1.00 30.47 226 ARG A N 1
ATOM 1708 C CA . ARG A 1 226 ? 4.258 -14.005 -17.223 1.00 30.47 226 ARG A CA 1
ATOM 1709 C C . ARG A 1 226 ? 4.240 -14.538 -15.774 1.00 30.47 226 ARG A C 1
ATOM 1711 O O . ARG A 1 226 ? 5.157 -15.259 -15.415 1.00 30.47 226 ARG A O 1
ATOM 1718 N N . ALA A 1 227 ? 3.235 -14.141 -14.983 1.00 28.33 227 ALA A N 1
ATOM 1719 C CA . ALA A 1 227 ? 2.988 -14.501 -13.569 1.00 28.33 227 ALA A CA 1
ATOM 1720 C C . ALA A 1 227 ? 3.656 -13.653 -12.448 1.00 28.33 227 ALA A C 1
ATOM 1722 O O . ALA A 1 227 ? 3.980 -14.186 -11.393 1.00 28.33 227 ALA A O 1
ATOM 1723 N N . GLY A 1 228 ? 3.797 -12.330 -12.637 1.00 31.98 228 GLY A N 1
ATOM 1724 C CA . GLY A 1 228 ? 4.190 -11.360 -11.594 1.00 31.98 228 GLY A CA 1
ATOM 1725 C C . GLY A 1 228 ? 3.160 -10.224 -11.428 1.00 31.98 228 GLY A C 1
ATOM 1726 O O . GLY A 1 228 ? 3.003 -9.423 -12.348 1.00 31.98 228 GLY A O 1
ATOM 1727 N N . ALA A 1 229 ? 2.443 -10.120 -10.307 1.00 33.50 229 ALA A N 1
ATOM 1728 C CA . ALA A 1 229 ? 1.584 -9.000 -9.951 1.00 33.50 229 ALA A CA 1
ATOM 1729 C C . ALA A 1 229 ? 2.471 -7.896 -9.375 1.00 33.50 229 ALA A C 1
ATOM 1731 O O . ALA A 1 229 ? 2.785 -7.855 -8.192 1.00 33.50 229 ALA A O 1
ATOM 1732 N N . PHE A 1 230 ? 2.907 -6.999 -10.252 1.00 39.97 230 PHE A N 1
ATOM 1733 C CA . PHE A 1 230 ? 3.596 -5.779 -9.855 1.00 39.97 230 PHE A CA 1
ATOM 1734 C C . PHE A 1 230 ? 2.582 -4.788 -9.280 1.00 39.97 230 PHE A C 1
ATOM 1736 O O . PHE A 1 230 ? 1.854 -4.135 -10.038 1.00 39.97 230 PHE A O 1
ATOM 1743 N N . TYR A 1 231 ? 2.549 -4.669 -7.955 1.00 36.25 231 TYR A N 1
ATOM 1744 C CA . TYR A 1 231 ? 1.779 -3.655 -7.241 1.00 36.25 231 TYR A CA 1
ATOM 1745 C C . TYR A 1 231 ? 2.574 -2.348 -7.149 1.00 36.25 231 TYR A C 1
ATOM 1747 O O . TYR A 1 231 ? 3.061 -1.958 -6.097 1.00 36.25 231 TYR A O 1
ATOM 1755 N N . ALA A 1 232 ? 2.689 -1.625 -8.263 1.00 35.31 232 ALA A N 1
ATOM 1756 C CA . ALA A 1 232 ? 2.997 -0.199 -8.196 1.00 35.31 232 ALA A CA 1
ATOM 1757 C C . ALA A 1 232 ? 1.702 0.535 -7.825 1.00 35.31 232 ALA A C 1
ATOM 1759 O O . ALA A 1 232 ? 1.003 0.939 -8.745 1.00 35.31 232 ALA A O 1
ATOM 1760 N N . GLN A 1 233 ? 1.344 0.571 -6.530 1.00 34.66 233 GLN A N 1
ATOM 1761 C CA . GLN A 1 233 ? 0.269 1.366 -5.887 1.00 34.66 233 GLN A CA 1
ATOM 1762 C C . GLN A 1 233 ? -0.912 1.807 -6.786 1.00 34.66 233 GLN A C 1
ATOM 1764 O O . GLN A 1 233 ? -1.348 2.944 -6.727 1.00 34.66 233 GLN A O 1
ATOM 1769 N N . LYS A 1 234 ? -1.413 0.936 -7.664 1.00 31.22 234 LYS A N 1
ATOM 1770 C CA . LYS A 1 234 ? -2.602 1.140 -8.497 1.00 31.22 234 LYS A CA 1
ATOM 1771 C C . LYS A 1 234 ? -3.074 -0.234 -8.992 1.00 31.22 234 LYS A C 1
ATOM 1773 O O . LYS A 1 234 ? -2.541 -0.738 -9.991 1.00 31.22 234 LYS A O 1
ATOM 1778 N N . PRO A 1 235 ? -4.012 -0.893 -8.292 1.00 30.17 235 PRO A N 1
ATOM 1779 C CA . PRO A 1 235 ? -4.797 -1.968 -8.872 1.00 30.17 235 PRO A CA 1
ATOM 1780 C C . PRO A 1 235 ? -5.712 -1.388 -9.964 1.00 30.17 235 PRO A C 1
ATOM 1782 O O . PRO A 1 235 ? -6.024 -0.200 -9.973 1.00 30.17 235 PRO A O 1
ATOM 1785 N N . LEU A 1 236 ? -6.024 -2.219 -10.957 1.00 34.59 236 LEU A N 1
ATOM 1786 C CA . LEU A 1 236 ? -6.839 -1.844 -12.107 1.00 34.59 236 LEU A CA 1
ATOM 1787 C C . LEU A 1 236 ? -8.290 -1.597 -11.687 1.00 34.59 236 LEU A C 1
ATOM 1789 O O . LEU A 1 236 ? -8.831 -2.394 -10.923 1.00 34.59 236 LEU A O 1
ATOM 1793 N N . ASP A 1 237 ? -8.911 -0.587 -12.293 1.00 26.66 237 ASP A N 1
ATOM 1794 C CA . ASP A 1 237 ? -10.360 -0.552 -12.482 1.00 26.66 237 ASP A CA 1
ATOM 1795 C C . ASP A 1 237 ? -10.741 -1.853 -13.223 1.00 26.66 237 ASP A C 1
ATOM 1797 O O . ASP A 1 237 ? -10.270 -2.091 -14.346 1.00 26.66 237 ASP A O 1
ATOM 1801 N N . LEU A 1 238 ? -11.487 -2.737 -12.554 1.00 29.41 238 LEU A N 1
ATOM 1802 C CA . LEU A 1 238 ? -12.098 -3.935 -13.144 1.00 29.41 238 LEU A CA 1
ATOM 1803 C C . LEU A 1 238 ? -13.450 -3.586 -13.768 1.00 29.41 238 LEU A C 1
ATOM 1805 O O . LEU A 1 238 ? -14.225 -2.858 -13.112 1.00 29.41 238 LEU A O 1
#

Foldseek 3Di:
DDDDDDPDDPVVVVVVVVVVVVPPPPDPDFDQPPDDFADFQPCQVPDPDWWKWKAQAPDPPFASPRIDTWFADPVQATEDEHELNAQLQWIAMAGDFPWKDWPPGTRDHRTTGRPCNVFAWTWIQTPNDIGTYGYDYDDQAKEKDWAFPVSDCVQQLVDQPDWTKTWMWIAHSVSDTQDGTIWPTKGFDDDVQCPDPDTWIKTFRPAFTCHRNHDTDRIDGVVDDDRHDYPPSDDDDD

Mean predicted aligned error: 12.95 Å